Protein AF-A0A1F3X9W9-F1 (afdb_monomer_lite)

Structure (mmCIF, N/CA/C/O backbone):
data_AF-A0A1F3X9W9-F1
#
_entry.id   AF-A0A1F3X9W9-F1
#
loop_
_atom_site.group_PDB
_atom_site.id
_atom_site.type_symbol
_atom_site.label_atom_id
_atom_site.label_alt_id
_atom_site.label_comp_id
_atom_site.label_asym_id
_atom_site.label_entity_id
_atom_site.label_seq_id
_atom_site.pdbx_PDB_ins_code
_atom_site.Cartn_x
_atom_site.Cartn_y
_atom_site.Cartn_z
_atom_site.occupancy
_atom_site.B_iso_or_equiv
_atom_site.auth_seq_id
_atom_site.auth_comp_id
_atom_site.auth_asym_id
_atom_site.auth_atom_id
_atom_site.pdbx_PDB_model_num
ATOM 1 N N . MET A 1 1 ? 29.470 21.348 -22.324 1.00 49.47 1 MET A N 1
ATOM 2 C CA . MET A 1 1 ? 28.513 20.456 -21.625 1.00 49.47 1 MET A CA 1
ATOM 3 C C . MET A 1 1 ? 27.227 21.192 -21.194 1.00 49.47 1 MET A C 1
ATOM 5 O O . MET A 1 1 ? 26.826 21.066 -20.049 1.00 49.47 1 MET A O 1
ATOM 9 N N . SER A 1 2 ? 26.534 21.941 -22.067 1.00 50.66 2 SER A N 1
ATOM 10 C CA . SER A 1 2 ? 25.384 22.766 -21.613 1.00 50.66 2 SER A CA 1
ATOM 11 C C . SER A 1 2 ? 24.161 22.835 -22.539 1.00 50.66 2 SER A C 1
ATOM 13 O O . SER A 1 2 ? 23.152 23.403 -22.143 1.00 50.66 2 SER A O 1
ATOM 15 N N . LYS A 1 3 ? 24.175 22.219 -23.732 1.00 48.03 3 LYS A N 1
ATOM 16 C CA . LYS A 1 3 ? 23.009 22.257 -24.646 1.00 48.03 3 LYS A CA 1
ATOM 17 C C . LYS A 1 3 ? 22.033 21.081 -24.490 1.00 48.03 3 LYS A C 1
ATOM 19 O O . LYS A 1 3 ? 20.849 21.244 -24.751 1.00 48.03 3 LYS A O 1
ATOM 24 N N . LEU A 1 4 ? 22.491 19.926 -23.995 1.00 45.97 4 LEU A N 1
ATOM 25 C CA . LEU A 1 4 ? 21.644 18.732 -23.823 1.00 45.97 4 LEU A CA 1
ATOM 26 C C . LEU A 1 4 ? 20.729 18.781 -22.586 1.00 45.97 4 LEU A C 1
ATOM 28 O O . LEU A 1 4 ? 19.671 18.163 -22.598 1.00 45.97 4 LEU A O 1
ATOM 32 N N . CYS A 1 5 ? 21.085 19.544 -21.548 1.00 47.41 5 CYS A N 1
ATOM 33 C CA . CYS A 1 5 ? 20.263 19.642 -20.335 1.00 47.41 5 CYS A CA 1
ATOM 34 C C . CYS A 1 5 ? 18.987 20.478 -20.561 1.00 47.41 5 CYS A C 1
ATOM 36 O O . CYS A 1 5 ? 17.946 20.210 -19.970 1.00 47.41 5 CYS A O 1
ATOM 38 N N . PHE A 1 6 ? 19.042 21.460 -21.469 1.00 46.75 6 PHE A N 1
ATOM 39 C CA . PHE A 1 6 ? 17.937 22.396 -21.695 1.00 46.75 6 PHE A CA 1
ATOM 40 C C . PHE A 1 6 ? 16.788 21.798 -22.528 1.00 46.75 6 PHE A C 1
ATOM 42 O O . PHE A 1 6 ? 15.633 22.168 -22.335 1.00 46.75 6 PHE A O 1
ATOM 49 N N . GLN A 1 7 ? 17.064 20.828 -23.410 1.00 51.88 7 GLN A N 1
ATOM 50 C CA . GLN A 1 7 ? 16.008 20.179 -24.201 1.00 51.88 7 GLN A CA 1
ATOM 51 C C . GLN A 1 7 ? 15.164 19.17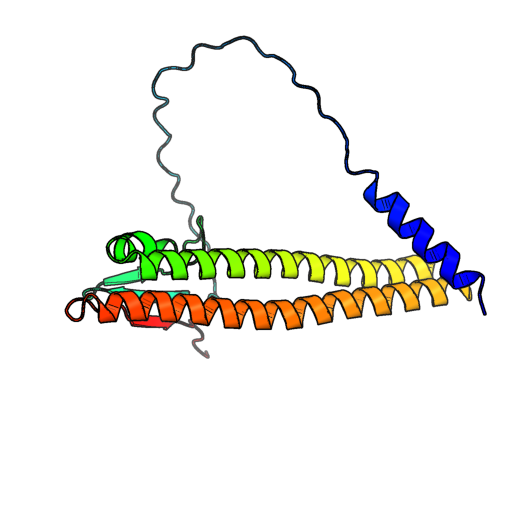9 -23.396 1.00 51.88 7 GLN A C 1
ATOM 53 O O . GLN A 1 7 ? 13.982 19.012 -23.691 1.00 51.88 7 GLN A O 1
ATOM 58 N N . PHE A 1 8 ? 15.716 18.562 -22.346 1.00 49.84 8 PHE A N 1
ATOM 59 C CA . PHE A 1 8 ? 14.964 17.601 -21.529 1.00 49.84 8 PHE A CA 1
ATOM 60 C C . PHE A 1 8 ? 13.878 18.260 -20.665 1.00 49.84 8 PHE A C 1
ATOM 62 O O . PHE A 1 8 ? 12.818 17.670 -20.469 1.00 49.84 8 PHE A O 1
ATOM 69 N N . ILE A 1 9 ? 14.091 19.499 -20.209 1.00 53.72 9 ILE A N 1
ATOM 70 C CA . ILE A 1 9 ? 13.104 20.236 -19.399 1.00 53.72 9 ILE A CA 1
ATOM 71 C C . ILE A 1 9 ? 11.900 20.672 -20.257 1.00 53.72 9 ILE A C 1
ATOM 73 O O . ILE A 1 9 ? 10.770 20.700 -19.776 1.00 53.72 9 ILE A O 1
ATOM 77 N N . SER A 1 10 ? 12.105 20.929 -21.554 1.00 50.22 10 SER A N 1
ATOM 78 C CA . SER A 1 10 ? 11.036 21.356 -22.467 1.00 50.22 10 SER A CA 1
ATOM 79 C C . SER A 1 10 ? 10.045 20.232 -22.814 1.00 50.22 10 SER A C 1
ATOM 81 O O . SER A 1 10 ? 8.844 20.484 -22.898 1.00 50.22 10 SER A O 1
ATOM 83 N N . LEU A 1 11 ? 10.506 18.979 -22.931 1.00 50.41 11 LEU A N 1
ATOM 84 C CA . LEU A 1 11 ? 9.636 17.838 -23.259 1.00 50.41 11 LEU A CA 1
ATOM 85 C C . LEU A 1 11 ? 8.699 17.429 -22.109 1.00 50.41 11 LEU A C 1
ATOM 87 O O . LEU A 1 11 ? 7.588 16.969 -22.366 1.00 50.41 11 LEU A O 1
ATOM 91 N N . ILE A 1 12 ? 9.099 17.648 -20.851 1.00 53.59 12 ILE A N 1
ATOM 92 C CA . ILE A 1 12 ? 8.255 17.349 -19.679 1.00 53.59 12 ILE A CA 1
ATOM 93 C C . ILE A 1 12 ? 7.060 18.321 -19.596 1.00 53.59 12 ILE A C 1
ATOM 95 O O . ILE A 1 12 ? 5.969 17.917 -19.196 1.00 53.59 12 ILE A O 1
ATOM 99 N N . SER A 1 13 ? 7.217 19.567 -20.061 1.00 48.81 13 SER A N 1
ATOM 100 C CA . SER A 1 13 ? 6.127 20.556 -20.093 1.00 48.81 13 SER A CA 1
ATOM 101 C C . SER A 1 13 ? 5.026 20.225 -21.109 1.00 48.81 13 SER A C 1
ATOM 103 O O . SER A 1 13 ? 3.858 20.513 -20.861 1.00 48.81 13 SER A O 1
ATOM 105 N N . ILE A 1 14 ? 5.357 19.579 -22.234 1.00 53.03 14 ILE A N 1
ATOM 106 C CA . ILE A 1 14 ? 4.376 19.281 -23.295 1.00 53.03 14 ILE A CA 1
ATOM 107 C C . ILE A 1 14 ? 3.420 18.154 -22.871 1.00 53.03 14 ILE A C 1
ATOM 109 O O . ILE A 1 14 ? 2.237 18.183 -23.208 1.00 53.03 14 ILE A O 1
ATOM 113 N N . PHE A 1 15 ? 3.885 17.196 -22.063 1.00 49.88 15 PHE A N 1
ATOM 114 C CA . PHE A 1 15 ? 3.048 16.074 -21.621 1.00 49.88 15 PHE A CA 1
ATOM 115 C C . PHE A 1 15 ? 2.009 16.467 -20.553 1.00 49.88 15 PHE A C 1
ATOM 117 O O . PHE A 1 15 ? 0.994 15.791 -20.405 1.00 49.88 15 PHE A O 1
ATOM 124 N N . CYS A 1 16 ? 2.212 17.585 -19.845 1.00 47.72 16 CYS A N 1
ATOM 125 C CA . CYS A 1 16 ? 1.282 18.070 -18.819 1.00 47.72 16 CYS A CA 1
ATOM 126 C C . CYS A 1 16 ? 0.090 18.864 -19.401 1.00 47.72 16 CYS A C 1
ATOM 128 O O . CYS A 1 16 ? -0.915 19.054 -18.722 1.00 47.72 16 CYS A O 1
ATOM 130 N N . LEU A 1 17 ? 0.166 19.298 -20.667 1.00 47.06 17 LEU A N 1
ATOM 131 C CA . LEU A 1 17 ? -0.838 20.167 -21.300 1.00 47.06 17 LEU A CA 1
ATOM 132 C C . LEU A 1 17 ? -1.963 19.431 -22.055 1.00 47.06 17 LEU A C 1
ATOM 134 O O . LEU A 1 17 ? -2.913 20.074 -22.487 1.00 47.06 17 LEU A O 1
ATOM 138 N N . CYS A 1 18 ? -1.912 18.101 -22.193 1.00 47.31 18 CYS A N 1
ATOM 139 C CA . CYS A 1 18 ? -2.907 17.344 -22.974 1.00 47.31 18 CYS A CA 1
ATOM 140 C C . CYS A 1 18 ? -4.031 16.679 -22.150 1.00 47.31 18 CYS A C 1
ATOM 142 O O . CYS A 1 18 ? -4.834 15.942 -22.713 1.00 47.31 18 CYS A O 1
ATOM 144 N N . LEU A 1 19 ? -4.132 16.928 -20.838 1.00 49.72 19 LEU A N 1
ATOM 145 C CA . LEU A 1 19 ? -5.184 16.350 -19.976 1.00 49.72 19 LEU A CA 1
ATOM 146 C C . LEU A 1 19 ? -6.392 17.273 -19.734 1.00 49.72 19 LEU A C 1
ATOM 148 O O . LEU A 1 19 ? -7.267 16.950 -18.933 1.00 49.72 19 LEU A O 1
ATOM 152 N N . SER A 1 20 ? -6.488 18.392 -20.452 1.00 49.62 20 SER A N 1
ATOM 153 C CA . SER A 1 20 ? -7.622 19.320 -20.372 1.00 49.62 20 SER A CA 1
ATOM 154 C C . SER A 1 20 ? -8.527 19.208 -21.599 1.00 49.62 20 SER A C 1
ATOM 156 O O . SER A 1 20 ? -8.645 20.147 -22.378 1.00 49.62 20 SER A O 1
ATOM 158 N N . THR A 1 21 ? -9.191 18.066 -21.783 1.00 49.31 21 THR A N 1
ATOM 159 C CA . THR A 1 21 ? -10.352 17.989 -22.683 1.00 49.31 21 THR A CA 1
ATOM 160 C C . THR A 1 21 ? -11.630 18.171 -21.878 1.00 49.31 21 THR A C 1
ATOM 162 O O . THR A 1 21 ? -12.083 17.276 -21.165 1.00 49.31 21 THR A O 1
ATOM 165 N N . SER A 1 22 ? -12.187 19.369 -22.013 1.00 54.91 22 SER A N 1
ATOM 166 C CA . SER A 1 22 ? -13.544 19.768 -21.671 1.00 54.91 22 SER A CA 1
ATOM 167 C C . SER A 1 22 ? -14.568 18.900 -22.413 1.00 54.91 22 SER A C 1
ATOM 169 O O . SER A 1 22 ? -14.834 19.085 -23.598 1.00 54.91 22 SER A O 1
ATOM 171 N N . GLY A 1 23 ? -15.161 17.938 -21.709 1.00 46.41 23 GLY A N 1
ATOM 172 C CA . GLY A 1 23 ? -16.357 17.233 -22.166 1.00 46.41 23 GLY A CA 1
ATOM 173 C C . GLY A 1 23 ? -17.601 18.030 -21.786 1.00 46.41 23 GLY A C 1
ATOM 174 O O . GLY A 1 23 ? -17.936 18.111 -20.607 1.00 46.41 23 GLY A O 1
ATOM 175 N N . GLY A 1 24 ? -18.243 18.646 -22.781 1.00 46.44 24 GLY A N 1
ATOM 176 C CA . GLY A 1 24 ? -19.455 19.448 -22.632 1.00 46.44 24 GLY A CA 1
ATOM 177 C C . GLY A 1 24 ? -20.638 18.669 -22.050 1.00 46.44 24 GLY A C 1
ATOM 178 O O . GLY A 1 24 ? -20.845 17.489 -22.337 1.00 46.44 24 GLY A O 1
ATOM 179 N N . ALA A 1 25 ? -21.419 19.365 -21.229 1.00 44.56 25 ALA A N 1
ATOM 180 C CA . ALA A 1 25 ? -22.668 18.875 -20.673 1.00 44.56 25 ALA A CA 1
ATOM 181 C C . ALA A 1 25 ? -23.745 18.826 -21.768 1.00 44.56 25 ALA A C 1
ATOM 183 O O . ALA A 1 25 ? -24.141 19.856 -22.307 1.00 44.56 25 ALA A O 1
ATOM 184 N N . ALA A 1 26 ? -24.221 17.623 -22.090 1.00 53.28 26 ALA A N 1
ATOM 185 C CA . ALA A 1 26 ? -25.462 17.429 -22.827 1.00 53.28 26 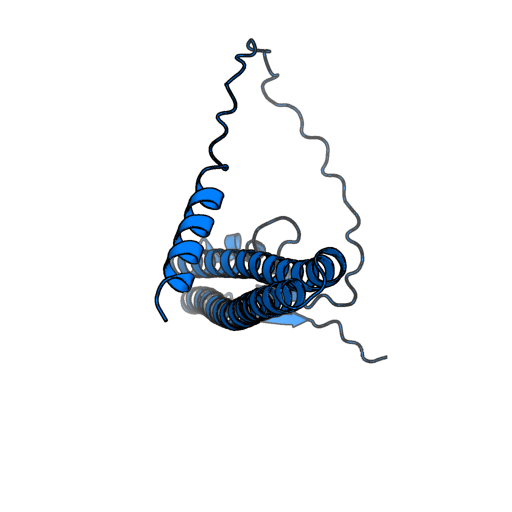ALA A CA 1
ATOM 186 C C . ALA A 1 26 ? -26.620 17.383 -21.820 1.00 53.28 26 ALA A C 1
ATOM 188 O O . ALA A 1 26 ? -26.772 16.415 -21.072 1.00 53.28 26 ALA A O 1
ATOM 189 N N . GLU A 1 27 ? -27.415 18.448 -21.798 1.00 55.41 27 GLU A N 1
ATOM 190 C CA . GLU A 1 27 ? -28.647 18.572 -21.024 1.00 55.41 27 GLU A CA 1
ATOM 191 C C . GLU A 1 27 ? -29.701 17.600 -21.582 1.00 55.41 27 GLU A C 1
ATOM 193 O O . GLU A 1 27 ? -30.170 17.736 -22.713 1.00 55.41 27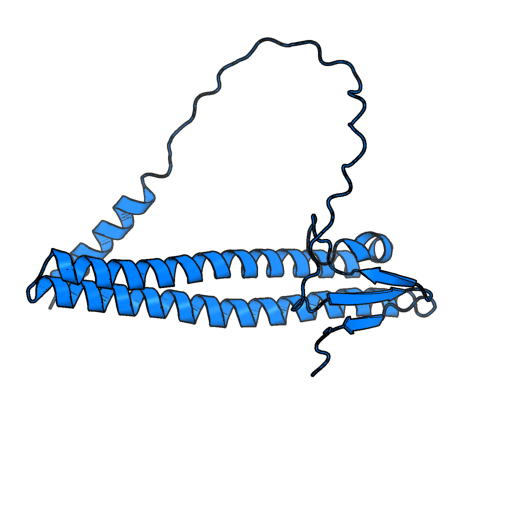 GLU A O 1
ATOM 198 N N . LYS A 1 28 ? -30.035 16.560 -20.808 1.00 54.56 28 LYS A N 1
ATOM 199 C CA . LYS A 1 28 ? -31.138 15.639 -21.108 1.00 54.56 28 LYS A CA 1
ATOM 200 C C . LYS A 1 28 ? -32.306 15.907 -20.163 1.00 54.56 28 LYS A C 1
ATOM 202 O O . LYS A 1 28 ? -32.145 15.893 -18.948 1.00 54.56 28 LYS A O 1
ATOM 207 N N . SER A 1 29 ? -33.464 16.099 -20.793 1.00 60.72 29 SER A N 1
ATOM 208 C CA . SER A 1 29 ? -34.814 16.268 -20.244 1.00 60.72 29 SER A CA 1
ATOM 209 C C . SER A 1 29 ? -35.129 15.379 -19.020 1.00 60.72 29 SER A C 1
ATOM 211 O O . SER A 1 29 ? -34.691 14.221 -18.987 1.00 60.72 29 SER A O 1
ATOM 213 N N . PRO A 1 30 ? -35.918 15.869 -18.038 1.00 60.97 30 PRO A N 1
ATOM 214 C CA . PRO A 1 30 ? -36.237 15.122 -16.826 1.00 60.97 30 PRO A CA 1
ATOM 215 C C . PRO A 1 30 ? -37.181 13.957 -17.151 1.00 60.97 30 PRO A C 1
ATOM 217 O O . PRO A 1 30 ? -38.375 14.142 -17.372 1.00 60.97 30 PRO A O 1
ATOM 220 N N . ARG A 1 31 ? -36.654 12.728 -17.167 1.00 60.81 31 ARG A N 1
ATOM 221 C CA . ARG A 1 31 ? -37.486 11.529 -16.993 1.00 60.81 31 ARG A CA 1
ATOM 222 C C . ARG A 1 31 ? -37.896 11.465 -15.526 1.00 60.81 31 ARG A C 1
ATOM 224 O O . ARG A 1 31 ? -37.021 11.420 -14.667 1.00 60.81 31 ARG A O 1
ATOM 231 N N . GLU A 1 32 ? -39.195 11.426 -15.245 1.00 63.94 32 GLU A N 1
ATOM 232 C CA . GLU A 1 32 ? -39.710 11.079 -13.919 1.00 63.94 32 GLU A CA 1
ATOM 233 C C . GLU A 1 32 ? -39.253 9.660 -13.561 1.00 63.94 32 GLU A C 1
ATOM 235 O O . GLU A 1 32 ? -39.674 8.666 -14.156 1.00 63.94 32 GLU A O 1
ATOM 240 N N . ILE A 1 33 ? -38.310 9.577 -12.622 1.00 62.75 33 ILE A N 1
ATOM 241 C CA . ILE A 1 33 ? -37.800 8.319 -12.086 1.00 62.75 33 ILE A CA 1
ATOM 242 C C . ILE A 1 33 ? -38.740 7.917 -10.941 1.00 62.75 33 ILE A C 1
ATOM 244 O O . ILE A 1 33 ? -38.969 8.733 -10.045 1.00 62.75 33 ILE A O 1
ATOM 248 N N . PRO A 1 34 ? -39.284 6.686 -10.931 1.00 66.12 34 PRO A N 1
ATOM 249 C CA . PRO A 1 34 ? -40.115 6.208 -9.830 1.00 66.12 34 PRO A CA 1
ATOM 250 C C . PRO A 1 34 ? -39.369 6.354 -8.498 1.00 66.12 34 PRO A C 1
ATOM 252 O O . PRO A 1 34 ? -38.186 6.031 -8.399 1.00 66.12 34 PRO A O 1
ATOM 255 N N . SER A 1 35 ? -40.073 6.821 -7.465 1.00 72.31 35 SER A N 1
ATOM 256 C CA . SER A 1 35 ? -39.518 7.280 -6.179 1.00 72.31 35 SER A CA 1
ATOM 257 C C . SER A 1 35 ? -38.764 6.220 -5.361 1.00 72.31 35 SER A C 1
ATOM 259 O O . SER A 1 35 ? -38.144 6.550 -4.350 1.00 72.31 35 SER A O 1
ATOM 261 N N . LYS A 1 36 ? -38.757 4.957 -5.800 1.00 69.81 36 LYS A N 1
ATOM 262 C CA . LYS A 1 36 ? -37.843 3.921 -5.309 1.00 69.81 36 LYS A CA 1
ATOM 263 C C . LYS A 1 36 ? -37.737 2.783 -6.331 1.00 69.81 36 LYS A C 1
ATOM 265 O O . LYS A 1 36 ? -38.603 1.907 -6.349 1.00 69.81 36 LYS A O 1
ATOM 270 N N . PRO A 1 37 ? -36.701 2.742 -7.185 1.00 69.25 37 PRO A N 1
ATOM 271 C CA . PRO A 1 37 ? -36.385 1.513 -7.895 1.00 69.25 37 PRO A CA 1
ATOM 272 C C . PRO A 1 37 ? -36.045 0.439 -6.853 1.00 69.25 37 PRO A C 1
ATOM 274 O O . PRO A 1 37 ? -35.115 0.600 -6.061 1.00 69.25 37 PRO A O 1
ATOM 277 N N . SER A 1 38 ? -36.840 -0.633 -6.815 1.00 77.06 38 SER A N 1
ATOM 278 C CA . SER A 1 38 ? -36.541 -1.811 -6.000 1.00 77.06 38 SER A CA 1
ATOM 279 C C . SER A 1 38 ? -35.236 -2.402 -6.518 1.00 77.06 38 SER A C 1
ATOM 281 O O . SER A 1 38 ? -35.178 -2.890 -7.649 1.00 77.06 38 SER A O 1
ATOM 283 N N . ALA A 1 39 ? -34.160 -2.248 -5.744 1.00 77.50 39 ALA A N 1
ATOM 284 C CA . ALA A 1 39 ? -32.848 -2.710 -6.160 1.00 77.50 39 ALA A CA 1
ATOM 285 C C . ALA A 1 39 ? -32.914 -4.227 -6.398 1.00 77.50 39 ALA A C 1
ATOM 287 O O . ALA A 1 39 ? -33.427 -4.951 -5.538 1.00 77.50 39 ALA A O 1
ATOM 288 N N . PRO A 1 40 ? -32.418 -4.723 -7.545 1.00 81.25 40 PRO A N 1
ATOM 289 C CA . PRO A 1 40 ? -32.380 -6.152 -7.788 1.00 81.25 40 PRO A CA 1
ATOM 290 C C . PRO A 1 40 ? -31.611 -6.836 -6.648 1.00 81.25 40 PRO A C 1
ATOM 292 O O . PRO A 1 40 ? -30.627 -6.273 -6.151 1.00 81.25 40 PRO A O 1
ATOM 295 N N . PRO A 1 41 ? -32.045 -8.031 -6.213 1.00 80.12 41 PRO A N 1
ATOM 296 C CA . PRO A 1 41 ? -31.372 -8.762 -5.152 1.00 80.12 41 PRO A CA 1
ATOM 297 C C . PRO A 1 41 ? -29.892 -8.917 -5.503 1.00 80.12 41 PRO A C 1
ATOM 299 O O . PRO A 1 41 ? -29.546 -9.275 -6.632 1.00 80.12 41 PRO A O 1
ATOM 302 N N . ALA A 1 42 ? -29.018 -8.605 -4.544 1.00 78.88 42 ALA A N 1
ATOM 303 C CA . ALA A 1 42 ? -27.579 -8.638 -4.755 1.00 78.88 42 ALA A CA 1
ATOM 304 C C . ALA A 1 42 ? -27.172 -10.026 -5.267 1.00 78.88 42 ALA A C 1
ATOM 306 O O . ALA A 1 42 ? -27.284 -11.025 -4.552 1.00 78.88 42 ALA A O 1
ATOM 307 N N . MET A 1 43 ? -26.715 -10.097 -6.520 1.00 74.25 43 MET A N 1
ATOM 308 C CA . MET A 1 43 ? -26.188 -11.335 -7.080 1.00 74.25 43 MET A CA 1
ATOM 309 C C . MET A 1 43 ? -25.037 -11.811 -6.193 1.00 74.25 43 MET A C 1
ATOM 311 O O . MET A 1 43 ? -24.005 -11.144 -6.092 1.00 74.25 43 MET A O 1
ATOM 315 N N . ARG A 1 44 ? -25.197 -12.983 -5.565 1.00 68.19 44 ARG A N 1
ATOM 316 C CA . ARG A 1 44 ? -24.098 -13.677 -4.886 1.00 68.19 44 ARG A CA 1
ATOM 317 C C . ARG A 1 44 ? -23.088 -14.114 -5.946 1.00 68.19 44 ARG A C 1
ATOM 319 O O . ARG A 1 44 ? -23.187 -15.207 -6.496 1.00 68.19 44 ARG A O 1
ATOM 326 N N . ARG A 1 45 ? -22.114 -13.257 -6.256 1.00 68.62 45 ARG A N 1
ATOM 327 C CA . ARG A 1 45 ? -20.937 -13.673 -7.021 1.00 68.62 45 ARG A CA 1
ATOM 328 C C . ARG A 1 45 ? -20.166 -14.673 -6.167 1.00 68.62 45 ARG A C 1
ATOM 330 O O . ARG A 1 45 ? -19.780 -14.357 -5.046 1.00 68.62 45 ARG A O 1
ATOM 337 N N . LYS A 1 46 ? -19.949 -15.880 -6.694 1.00 71.00 46 LYS A N 1
ATOM 338 C CA . LYS A 1 46 ? -18.957 -16.797 -6.131 1.00 71.00 46 LYS A CA 1
ATOM 339 C C . LYS A 1 46 ? -17.594 -16.137 -6.301 1.00 71.00 46 LYS A C 1
ATOM 341 O O . LYS A 1 46 ? -17.090 -16.048 -7.417 1.00 71.00 46 LYS A O 1
ATOM 346 N N . THR A 1 47 ? -17.032 -15.635 -5.209 1.00 66.81 47 THR A N 1
ATOM 347 C CA . THR A 1 47 ? -15.634 -15.212 -5.188 1.00 66.81 47 THR A CA 1
ATOM 348 C C . THR A 1 47 ? -14.785 -16.463 -5.415 1.00 66.81 47 THR A C 1
ATOM 350 O O . THR A 1 47 ? -14.988 -17.446 -4.694 1.00 66.81 47 THR A O 1
ATOM 353 N N . PRO A 1 48 ? -13.896 -16.489 -6.422 1.00 72.44 48 PRO A N 1
ATOM 354 C CA . PRO A 1 48 ? -13.004 -17.625 -6.605 1.00 72.44 48 PRO A CA 1
ATOM 355 C C . PRO A 1 48 ? -12.159 -17.824 -5.336 1.00 72.44 48 PRO A C 1
ATOM 357 O O . PRO A 1 48 ? -11.830 -16.838 -4.667 1.00 72.44 48 PRO A O 1
ATOM 360 N N . PRO A 1 49 ? -11.835 -19.075 -4.965 1.00 72.56 49 PRO A N 1
ATOM 361 C CA . PRO A 1 49 ? -10.941 -19.333 -3.848 1.00 72.56 49 PRO A CA 1
ATOM 362 C C . PRO A 1 49 ? -9.572 -18.737 -4.174 1.00 72.56 49 PRO A C 1
ATOM 364 O O . PRO A 1 49 ? -8.915 -19.140 -5.131 1.00 72.56 49 PRO A O 1
ATOM 367 N N . ASP A 1 50 ? -9.167 -17.742 -3.392 1.00 70.62 50 ASP A N 1
ATOM 368 C CA . ASP A 1 50 ? -7.844 -17.147 -3.508 1.00 70.62 50 ASP A CA 1
ATOM 369 C C . ASP A 1 50 ? -6.846 -18.025 -2.745 1.00 70.62 50 ASP A C 1
ATOM 371 O O . ASP A 1 50 ? -6.813 -18.028 -1.511 1.00 70.62 50 ASP A O 1
ATOM 375 N N . LEU A 1 51 ? -6.083 -18.818 -3.502 1.00 67.31 51 LEU A N 1
ATOM 376 C CA . LEU A 1 51 ? -5.101 -19.779 -2.989 1.00 67.31 51 LEU A CA 1
ATOM 377 C C . LEU A 1 51 ? -3.924 -19.097 -2.277 1.00 67.31 51 LEU A C 1
ATOM 379 O O . LEU A 1 51 ? -3.247 -19.739 -1.481 1.00 67.31 51 LEU A O 1
ATOM 383 N N . PHE A 1 52 ? -3.698 -17.803 -2.524 1.00 69.25 52 PHE A N 1
ATOM 384 C CA . PHE A 1 52 ? -2.593 -17.041 -1.939 1.00 69.25 52 PHE A CA 1
ATOM 385 C C . PHE A 1 52 ? -3.074 -15.849 -1.100 1.00 69.25 52 PHE A C 1
ATOM 387 O O . PHE A 1 52 ? -2.280 -14.972 -0.751 1.00 69.25 52 PHE A O 1
ATOM 394 N N . ALA A 1 53 ? -4.360 -15.814 -0.731 1.00 67.94 53 ALA A N 1
ATOM 395 C CA . ALA A 1 53 ? -4.887 -14.761 0.126 1.00 67.94 53 ALA A CA 1
ATOM 396 C C . ALA A 1 53 ? -4.328 -14.881 1.547 1.00 67.94 53 ALA A C 1
ATOM 398 O O . ALA A 1 53 ? -4.722 -15.756 2.320 1.00 67.94 53 ALA A O 1
ATOM 399 N N . CYS A 1 54 ? -3.483 -13.926 1.924 1.00 78.19 54 CYS A N 1
ATOM 400 C CA . CYS A 1 54 ? -3.284 -13.592 3.325 1.00 78.19 54 CYS A CA 1
ATOM 401 C C . CYS A 1 54 ? -4.514 -12.806 3.790 1.00 78.19 54 CYS A C 1
ATOM 403 O O . CYS A 1 54 ? -4.699 -11.651 3.398 1.00 78.19 54 CYS A O 1
ATOM 405 N N . LYS A 1 55 ? -5.389 -13.447 4.570 1.00 86.88 55 LYS A N 1
ATOM 406 C CA . LYS A 1 55 ? -6.594 -12.803 5.100 1.00 86.88 55 LYS A CA 1
ATOM 407 C C . LYS A 1 55 ? -6.333 -12.311 6.511 1.00 86.88 55 LYS A C 1
ATOM 409 O O . LYS A 1 55 ? -5.847 -13.056 7.363 1.00 86.88 55 LYS A O 1
ATOM 414 N N . ARG A 1 56 ? -6.705 -11.059 6.762 1.00 90.12 56 ARG A N 1
ATOM 415 C CA . ARG A 1 56 ? -6.749 -10.500 8.107 1.00 90.12 56 ARG A CA 1
ATOM 416 C C . ARG A 1 56 ? -8.121 -10.758 8.707 1.00 90.12 56 ARG A C 1
ATOM 418 O O . ARG A 1 56 ? -9.131 -10.229 8.239 1.00 90.12 56 ARG A O 1
ATOM 425 N N . LEU A 1 57 ? -8.136 -11.604 9.721 1.00 93.06 57 LEU A N 1
ATOM 426 C CA . LEU A 1 57 ? -9.313 -11.943 10.495 1.00 93.06 57 LEU A CA 1
ATOM 427 C C . LEU A 1 57 ? -9.267 -11.172 11.803 1.00 93.06 57 LEU A C 1
ATOM 429 O O . LEU A 1 57 ? -8.195 -10.893 12.338 1.00 93.06 57 LEU A O 1
ATOM 433 N N . ILE A 1 58 ? -10.433 -10.798 12.297 1.00 94.50 58 ILE A N 1
ATOM 434 C CA . ILE A 1 58 ? -10.570 -10.097 13.560 1.00 94.50 58 ILE A CA 1
ATOM 435 C C . ILE A 1 58 ? -11.522 -10.885 14.432 1.00 94.50 58 ILE A C 1
ATOM 437 O O . ILE A 1 58 ? -12.615 -11.234 13.992 1.00 94.50 58 ILE A O 1
ATOM 441 N N . VAL A 1 59 ? -11.088 -11.181 15.649 1.00 95.62 59 VAL A N 1
ATOM 442 C CA . VAL A 1 59 ? -11.923 -11.820 16.658 1.00 95.62 59 VAL A CA 1
ATOM 443 C C . VAL A 1 59 ? -12.467 -10.727 17.560 1.00 95.62 59 VAL A C 1
ATOM 445 O O . VAL A 1 59 ? -11.707 -9.952 18.137 1.00 95.62 59 VAL A O 1
ATOM 448 N N . TYR A 1 60 ? -13.790 -10.641 17.630 1.00 96.12 60 TYR A N 1
ATOM 449 C CA . TYR A 1 60 ? -14.504 -9.703 18.481 1.00 96.12 60 TYR A CA 1
ATOM 450 C C . TYR A 1 60 ? -15.693 -10.424 19.104 1.00 96.12 60 TYR A C 1
ATOM 452 O O . TYR A 1 60 ? -16.568 -10.896 18.375 1.00 96.12 60 TYR A O 1
ATOM 460 N N . GLN A 1 61 ? -15.720 -10.525 20.436 1.00 95.06 61 GLN A N 1
ATOM 461 C CA . GLN A 1 61 ? -16.785 -11.222 21.175 1.00 95.06 61 GLN A CA 1
ATOM 462 C C . GLN A 1 61 ? -17.037 -12.646 20.636 1.00 95.06 61 GLN A C 1
ATOM 464 O O . GLN A 1 61 ? -18.155 -12.983 20.242 1.00 95.06 61 GLN A O 1
ATOM 469 N N . ASP A 1 62 ? -15.965 -13.438 20.512 1.00 94.50 62 ASP A N 1
ATOM 470 C CA . ASP A 1 62 ? -15.967 -14.814 19.981 1.00 94.50 62 ASP A CA 1
ATOM 471 C C . ASP A 1 62 ? -16.439 -14.967 18.523 1.00 94.50 62 ASP A C 1
ATOM 473 O O . ASP A 1 62 ? -16.580 -16.078 18.007 1.00 94.50 62 ASP A O 1
ATOM 477 N N . LYS A 1 63 ? -16.659 -13.856 17.811 1.00 94.50 63 LYS A N 1
ATOM 478 C CA . LYS A 1 63 ? -17.002 -13.857 16.389 1.00 94.50 63 LYS A CA 1
ATOM 479 C C . LYS A 1 63 ? -15.778 -13.517 15.563 1.00 94.50 63 LYS A C 1
ATOM 481 O O . LYS A 1 63 ? -15.127 -12.499 15.782 1.00 94.50 63 LYS A O 1
ATOM 486 N N . VAL A 1 64 ? -15.516 -14.349 14.561 1.00 93.56 64 VAL A N 1
ATOM 487 C CA . VAL A 1 64 ? -14.475 -14.101 13.565 1.00 93.56 64 VAL A CA 1
ATOM 488 C C . VAL A 1 64 ? -15.078 -13.304 12.413 1.00 93.56 64 VAL A C 1
ATOM 490 O O . VAL A 1 64 ? -15.963 -13.778 11.699 1.00 93.56 64 VAL A O 1
ATOM 493 N N . LEU A 1 65 ? -14.595 -12.084 12.230 1.00 92.31 65 LEU A N 1
ATOM 494 C CA . LEU A 1 65 ? -14.995 -11.163 11.176 1.00 92.31 65 LEU A CA 1
ATOM 495 C C . LEU A 1 65 ? -13.830 -10.963 10.204 1.00 92.31 65 LEU A C 1
ATOM 497 O O . LEU A 1 65 ? -12.663 -10.974 10.591 1.00 92.31 65 LEU A O 1
ATOM 501 N N . ASN A 1 66 ? -14.131 -10.758 8.922 1.00 91.06 66 ASN A N 1
ATOM 502 C CA . ASN A 1 66 ? -13.106 -10.333 7.968 1.00 91.06 66 ASN A CA 1
ATOM 503 C C . ASN A 1 66 ? -12.818 -8.843 8.181 1.00 91.06 66 ASN A C 1
ATOM 505 O O . ASN A 1 66 ? -13.736 -8.026 8.114 1.00 91.06 66 ASN A O 1
ATOM 509 N N . CYS A 1 67 ? -11.550 -8.496 8.403 1.00 90.25 67 CYS A N 1
ATOM 510 C CA . CYS A 1 67 ? -11.120 -7.100 8.500 1.00 90.25 67 CYS A CA 1
ATOM 511 C C . CYS A 1 67 ? -11.298 -6.382 7.159 1.00 90.25 67 CYS A C 1
ATOM 513 O O . CYS A 1 67 ? -11.843 -5.278 7.083 1.00 90.25 67 CYS A O 1
ATOM 515 N N . ASP A 1 68 ? -10.849 -7.045 6.096 1.00 87.44 68 ASP A N 1
ATOM 516 C CA . ASP A 1 68 ? -10.796 -6.476 4.761 1.00 87.44 68 ASP A CA 1
ATOM 517 C C . ASP A 1 68 ? -12.023 -6.901 3.961 1.00 87.44 68 ASP A C 1
ATOM 519 O O . ASP A 1 68 ? -12.395 -8.078 3.902 1.00 87.44 68 ASP A O 1
ATOM 523 N N . SER A 1 69 ? -12.677 -5.918 3.346 1.00 79.31 69 SER A N 1
ATOM 524 C CA . SER A 1 69 ? -13.819 -6.172 2.479 1.00 79.31 69 SER A CA 1
ATOM 525 C C . SER A 1 69 ? -13.344 -6.354 1.038 1.00 79.31 69 SER A C 1
ATOM 527 O O . SER A 1 69 ? -12.521 -5.595 0.541 1.00 79.31 69 SER A O 1
ATOM 529 N N . HIS A 1 70 ? -13.893 -7.339 0.326 1.00 74.06 70 HIS A N 1
ATOM 530 C CA . HIS A 1 70 ? -13.545 -7.558 -1.086 1.00 74.06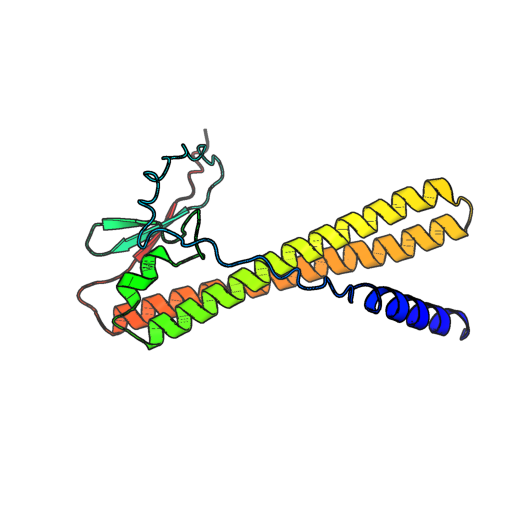 70 HIS A CA 1
ATOM 531 C C . HIS A 1 70 ? -14.066 -6.461 -2.031 1.00 74.06 70 HIS A C 1
ATOM 533 O O . HIS A 1 70 ? -13.638 -6.392 -3.180 1.00 74.06 70 HIS A O 1
ATOM 539 N N . LEU A 1 71 ? -15.029 -5.651 -1.580 1.00 74.62 71 LEU A N 1
ATOM 540 C CA . LEU A 1 71 ? -15.742 -4.667 -2.405 1.00 74.62 71 LEU A CA 1
ATOM 541 C C . LEU A 1 71 ? -15.581 -3.224 -1.912 1.00 74.62 71 LEU A C 1
ATOM 543 O O . LEU A 1 71 ? -15.830 -2.293 -2.675 1.00 74.62 71 LEU A O 1
ATOM 547 N N . GLY A 1 72 ? -15.226 -3.036 -0.644 1.00 78.12 72 GLY A N 1
ATOM 548 C CA . GLY A 1 72 ? -15.117 -1.734 -0.001 1.00 78.12 72 GLY A CA 1
ATOM 549 C C . GLY A 1 72 ? -13.670 -1.367 0.291 1.00 78.12 72 GLY A C 1
ATOM 550 O O . GLY A 1 72 ? -12.731 -1.884 -0.310 1.00 78.12 72 GLY A O 1
ATOM 551 N N . TRP A 1 73 ? -13.493 -0.419 1.203 1.00 86.38 73 TRP A N 1
ATOM 552 C CA . TRP A 1 73 ? -12.164 -0.008 1.635 1.00 86.38 73 TRP A CA 1
ATOM 553 C C . TRP A 1 73 ? -11.589 -1.045 2.609 1.00 86.38 73 TRP A C 1
ATOM 555 O O . TRP A 1 73 ? -12.332 -1.716 3.335 1.00 86.38 73 TRP A O 1
ATOM 565 N N . ASP A 1 74 ? -10.265 -1.193 2.605 1.00 90.38 74 ASP A N 1
ATOM 566 C CA . ASP A 1 74 ? -9.562 -2.057 3.558 1.00 90.38 74 ASP A CA 1
ATOM 567 C C . ASP A 1 74 ? -9.904 -1.608 4.996 1.00 90.38 74 ASP A C 1
ATOM 569 O O . ASP A 1 74 ? -10.046 -0.410 5.269 1.00 90.38 74 ASP A O 1
ATOM 573 N N . GLY A 1 75 ? -10.097 -2.556 5.916 1.00 91.75 75 GLY A N 1
ATOM 574 C CA . GLY A 1 75 ? -10.512 -2.267 7.297 1.00 91.75 75 GLY A CA 1
ATOM 575 C C . GLY A 1 75 ? -11.943 -1.735 7.496 1.00 91.75 75 GLY A C 1
ATOM 576 O O . GLY A 1 75 ? -12.310 -1.411 8.622 1.00 91.75 75 GLY A O 1
ATOM 577 N N . GLU A 1 76 ? -12.789 -1.639 6.464 1.00 92.62 76 GLU A N 1
ATOM 578 C CA . GLU A 1 76 ? -14.164 -1.135 6.647 1.00 92.62 76 GLU A CA 1
ATOM 579 C C . GLU A 1 76 ? -15.025 -2.074 7.514 1.00 92.62 76 GLU A C 1
ATOM 581 O O . GLU A 1 76 ? -15.939 -1.619 8.200 1.00 92.62 76 GLU A O 1
ATOM 586 N N . GLY A 1 77 ? -14.698 -3.373 7.554 1.00 90.38 77 GLY A N 1
ATOM 587 C CA . GLY A 1 77 ? -15.430 -4.371 8.340 1.00 90.38 77 GLY A CA 1
ATOM 588 C C . GLY A 1 77 ? -15.424 -4.110 9.850 1.00 90.38 77 GLY A C 1
ATOM 589 O O . GLY A 1 77 ? -16.361 -4.506 10.536 1.00 90.38 77 GLY A O 1
ATOM 590 N N . ILE A 1 78 ? -14.414 -3.401 10.366 1.00 94.19 78 ILE A N 1
ATOM 591 C CA . ILE A 1 78 ? -14.327 -3.045 11.792 1.00 94.19 78 ILE A CA 1
ATOM 592 C C . ILE A 1 78 ? -14.854 -1.662 12.118 1.00 94.19 78 ILE A C 1
ATOM 594 O O . ILE A 1 78 ? -14.993 -1.320 13.291 1.00 94.19 78 ILE A O 1
ATOM 598 N N . ARG A 1 79 ? -15.176 -0.853 11.107 1.00 95.50 79 ARG A N 1
ATOM 599 C CA . ARG A 1 79 ? -15.588 0.529 11.334 1.00 95.50 79 ARG A CA 1
ATOM 600 C C . ARG A 1 79 ? -16.796 0.613 12.255 1.00 95.50 79 ARG A C 1
ATOM 602 O O . ARG A 1 79 ? -16.789 1.447 13.150 1.00 95.50 79 ARG A O 1
ATOM 609 N N . SER A 1 80 ? -17.785 -0.265 12.074 1.00 94.81 80 SER A N 1
ATOM 610 C CA . SER A 1 80 ? -18.994 -0.305 12.906 1.00 94.81 80 SER A CA 1
ATOM 611 C C . SER A 1 80 ? -18.701 -0.566 14.383 1.00 94.81 80 SER A C 1
ATOM 613 O O . SER A 1 80 ? -19.438 -0.076 15.227 1.00 94.81 80 SER A O 1
ATOM 615 N N . ILE A 1 81 ? -17.630 -1.303 14.688 1.00 96.38 81 ILE A N 1
ATOM 616 C CA . ILE A 1 81 ? -17.185 -1.594 16.058 1.00 96.38 81 ILE A CA 1
ATOM 617 C C . ILE A 1 81 ? -16.451 -0.378 16.638 1.00 96.38 81 ILE A C 1
ATOM 619 O O . ILE A 1 81 ? -16.637 -0.007 17.793 1.00 96.38 81 ILE A O 1
ATOM 623 N N . LEU A 1 82 ? -15.642 0.287 15.810 1.00 97.06 82 LEU A N 1
ATOM 624 C CA . LEU A 1 82 ? -14.837 1.435 16.219 1.00 97.06 82 LEU A CA 1
ATOM 625 C C . LEU A 1 82 ? -15.632 2.746 16.339 1.00 97.06 82 LEU A C 1
ATOM 627 O O . LEU A 1 82 ? -15.099 3.695 16.906 1.00 97.06 82 LEU A O 1
ATOM 631 N N . LEU A 1 83 ? -16.878 2.822 15.846 1.00 97.19 83 LEU A N 1
ATOM 632 C CA . LEU A 1 83 ? -17.705 4.046 15.858 1.00 97.19 83 LEU A CA 1
ATOM 633 C C . LEU A 1 83 ? -17.845 4.682 17.246 1.00 97.19 83 LEU A C 1
ATOM 635 O O . LEU A 1 83 ? -17.972 5.900 17.349 1.00 97.19 83 LEU A O 1
ATOM 639 N N . GLU A 1 84 ? -17.804 3.866 18.294 1.00 96.81 84 GLU A N 1
ATOM 640 C CA . GLU A 1 84 ? -17.929 4.316 19.680 1.00 96.81 84 GLU A CA 1
ATOM 641 C C . GLU A 1 84 ? -16.676 5.059 20.182 1.00 96.81 84 GLU A C 1
ATOM 643 O O . GLU A 1 84 ? -16.750 5.829 21.136 1.00 96.81 84 GLU A O 1
ATOM 648 N N . THR A 1 85 ? -15.527 4.897 19.515 1.00 98.00 85 THR A N 1
ATOM 649 C CA . THR A 1 85 ? -14.255 5.536 19.879 1.00 98.00 85 THR A CA 1
ATOM 650 C C . THR A 1 85 ? -13.769 6.448 18.743 1.00 98.00 85 THR A C 1
ATOM 652 O O . THR A 1 85 ? -13.104 5.982 17.814 1.00 98.00 85 THR A O 1
ATOM 655 N N . PRO A 1 86 ? -14.006 7.774 18.795 1.00 97.75 86 PRO A N 1
ATOM 656 C CA . PRO A 1 86 ? -13.671 8.669 17.683 1.00 97.75 86 PRO A CA 1
ATOM 657 C C . PRO A 1 86 ? -12.168 8.706 17.359 1.00 97.75 86 PRO A C 1
ATOM 659 O O . PRO A 1 86 ? -11.797 8.827 16.191 1.00 97.75 86 PRO A O 1
ATOM 662 N N . ALA A 1 87 ? -11.300 8.537 18.364 1.00 98.19 87 ALA A N 1
ATOM 663 C CA . ALA A 1 87 ? -9.854 8.420 18.166 1.00 98.19 87 ALA A CA 1
ATOM 664 C C . ALA A 1 87 ? -9.482 7.189 17.317 1.00 98.19 87 ALA A C 1
ATOM 666 O O . ALA A 1 87 ? -8.680 7.295 16.390 1.00 98.19 87 ALA A O 1
ATOM 667 N N . ALA A 1 88 ? -10.131 6.046 17.560 1.00 97.88 88 ALA A N 1
ATOM 668 C CA . ALA A 1 88 ? -9.926 4.838 16.769 1.00 97.88 88 ALA A CA 1
ATOM 669 C C . ALA A 1 88 ? -10.395 5.019 15.318 1.00 97.88 88 ALA A C 1
ATOM 671 O O . ALA A 1 88 ? -9.710 4.609 14.382 1.00 97.88 88 ALA A O 1
ATOM 672 N N . VAL A 1 89 ? -11.532 5.694 15.108 1.00 97.94 89 VAL A N 1
ATOM 673 C CA . VAL A 1 89 ? -12.033 6.006 13.758 1.00 97.94 89 VAL A CA 1
ATOM 674 C C . VAL A 1 89 ? -11.070 6.924 13.002 1.00 97.94 89 VAL A C 1
ATOM 676 O O . VAL A 1 89 ? -10.856 6.740 11.802 1.00 97.94 89 VAL A O 1
ATOM 679 N N . ALA A 1 90 ? -10.471 7.909 13.676 1.00 98.31 90 ALA A N 1
ATOM 680 C CA . ALA A 1 90 ? -9.486 8.797 13.064 1.00 98.31 90 ALA A CA 1
ATOM 681 C C . ALA A 1 90 ? -8.250 8.024 12.569 1.00 98.31 90 ALA A C 1
ATOM 683 O O . ALA A 1 90 ? -7.832 8.203 11.421 1.00 98.31 90 ALA A O 1
ATOM 684 N N . GLU A 1 91 ? -7.723 7.115 13.391 1.00 98.38 91 GLU A N 1
ATOM 685 C CA . GLU A 1 91 ? -6.610 6.233 13.028 1.00 98.38 91 GLU A CA 1
ATOM 686 C C . GLU A 1 91 ? -6.981 5.260 11.894 1.00 98.38 91 GLU A C 1
ATOM 688 O O . GLU A 1 91 ? -6.216 5.093 10.941 1.00 98.38 91 GLU A O 1
ATOM 693 N N . LEU A 1 92 ? -8.196 4.698 11.903 1.00 97.19 92 LEU A N 1
ATOM 694 C CA . LEU A 1 92 ? -8.687 3.857 10.806 1.00 97.19 92 LEU A CA 1
ATOM 695 C C . LEU A 1 92 ? -8.747 4.629 9.476 1.00 97.19 92 LEU A C 1
ATOM 697 O O . LEU A 1 92 ? -8.300 4.135 8.439 1.00 97.19 92 LEU A O 1
ATOM 701 N N . ASN A 1 93 ? -9.245 5.868 9.490 1.00 97.19 93 ASN A N 1
ATOM 702 C CA . ASN A 1 93 ? -9.270 6.716 8.296 1.00 97.19 93 ASN A CA 1
ATOM 703 C C . ASN A 1 93 ? -7.844 7.021 7.792 1.00 97.19 93 ASN A C 1
ATOM 705 O O . ASN A 1 93 ? -7.603 7.069 6.579 1.00 97.19 93 ASN A O 1
ATOM 709 N N . ALA A 1 94 ? -6.880 7.215 8.702 1.00 97.75 94 ALA A N 1
ATOM 710 C CA . ALA A 1 94 ? -5.474 7.407 8.352 1.00 97.75 94 ALA A CA 1
ATOM 711 C C . ALA A 1 94 ? -4.875 6.149 7.699 1.00 97.75 94 ALA A C 1
ATOM 713 O O . ALA A 1 94 ? -4.228 6.259 6.648 1.00 97.75 94 ALA A O 1
ATOM 714 N N . TYR A 1 95 ? -5.160 4.964 8.250 1.00 96.88 95 TYR A N 1
ATOM 715 C CA . TYR A 1 95 ? -4.828 3.669 7.651 1.00 96.88 95 TYR A CA 1
ATOM 716 C C . TYR A 1 95 ? -5.366 3.562 6.217 1.00 96.88 95 TYR A C 1
ATOM 718 O O . TYR A 1 95 ? -4.586 3.376 5.276 1.00 96.88 95 TYR A O 1
ATOM 726 N N . GLN A 1 96 ? -6.669 3.783 6.021 1.00 95.81 96 GLN A N 1
ATOM 727 C CA . GLN A 1 96 ? -7.327 3.699 4.712 1.00 95.81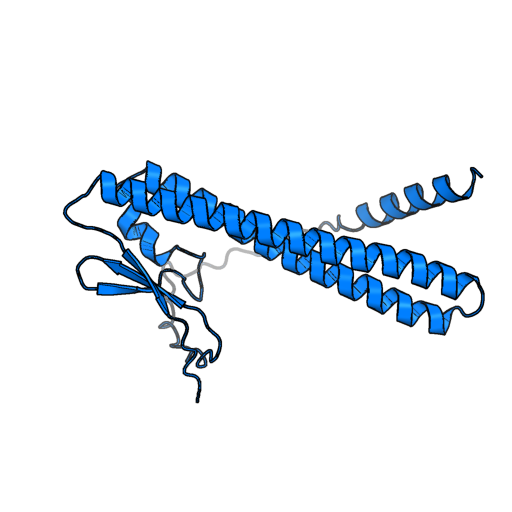 96 GLN A CA 1
ATOM 728 C C . GLN A 1 96 ? -6.708 4.665 3.693 1.00 95.81 96 GLN A C 1
ATOM 730 O O . GLN A 1 96 ? -6.420 4.298 2.548 1.00 95.81 96 GLN A O 1
ATOM 735 N N . LYS A 1 97 ? -6.421 5.904 4.112 1.00 95.88 97 LYS A N 1
ATOM 736 C CA . LYS A 1 97 ? -5.770 6.911 3.264 1.00 95.88 97 LYS A CA 1
ATOM 737 C C . LYS A 1 97 ? -4.370 6.471 2.827 1.00 95.88 97 LYS A C 1
ATOM 739 O O . LYS A 1 97 ? -4.027 6.595 1.648 1.00 95.88 97 LYS A O 1
ATOM 744 N N . LYS A 1 98 ? -3.556 5.948 3.748 1.00 95.31 98 LYS A N 1
ATOM 745 C CA . LYS A 1 98 ? -2.200 5.454 3.451 1.00 95.31 98 LYS A CA 1
ATOM 746 C C . LYS A 1 98 ? -2.235 4.232 2.539 1.00 95.31 98 LYS A C 1
ATOM 748 O O . LYS A 1 98 ? -1.438 4.147 1.606 1.00 95.31 98 LYS A O 1
ATOM 753 N N . ARG A 1 99 ? -3.190 3.330 2.750 1.00 93.62 99 ARG A N 1
ATOM 754 C CA . ARG A 1 99 ? -3.381 2.135 1.926 1.00 93.62 99 ARG A CA 1
ATOM 755 C C . ARG A 1 99 ? -3.760 2.485 0.484 1.00 93.62 99 ARG A C 1
ATOM 757 O O . ARG A 1 99 ? -3.143 1.980 -0.453 1.00 93.62 99 ARG A O 1
ATOM 764 N N . LYS A 1 100 ? -4.664 3.451 0.294 1.00 92.25 100 LYS A N 1
ATOM 765 C CA . LYS A 1 100 ? -5.006 3.996 -1.033 1.00 92.25 100 LYS A CA 1
ATOM 766 C C . LYS A 1 100 ? -3.801 4.628 -1.733 1.00 92.25 100 LYS A C 1
ATOM 768 O O . LYS A 1 100 ? -3.633 4.478 -2.943 1.00 92.25 100 LYS A O 1
ATOM 773 N N . ASN A 1 101 ? -2.942 5.321 -0.988 1.00 91.75 101 ASN A N 1
ATOM 774 C CA . ASN A 1 101 ? -1.701 5.858 -1.547 1.00 91.75 101 ASN A CA 1
ATOM 775 C C . ASN A 1 101 ? -0.744 4.737 -1.970 1.00 91.75 101 ASN A C 1
ATOM 777 O O . ASN A 1 101 ? -0.187 4.814 -3.061 1.00 91.75 101 ASN A O 1
ATOM 781 N N . ALA A 1 102 ? -0.611 3.671 -1.179 1.00 91.75 102 ALA A N 1
ATOM 782 C CA . ALA A 1 102 ? 0.194 2.509 -1.550 1.00 91.75 102 ALA A CA 1
ATOM 783 C C . ALA A 1 102 ? -0.291 1.844 -2.850 1.00 91.75 102 ALA A C 1
ATOM 785 O O . ALA A 1 102 ? 0.518 1.535 -3.722 1.00 91.75 102 ALA A O 1
ATOM 786 N N . GLN A 1 103 ? -1.607 1.715 -3.038 1.00 90.81 103 GLN A N 1
ATOM 787 C CA . GLN A 1 103 ? -2.179 1.217 -4.295 1.00 90.81 103 GLN A CA 1
ATOM 788 C C . GLN A 1 103 ? -1.823 2.120 -5.486 1.00 90.81 103 GLN A C 1
ATOM 790 O O . GLN A 1 103 ? -1.420 1.628 -6.536 1.00 90.81 103 GLN A O 1
ATOM 795 N N . ARG A 1 104 ? -1.902 3.449 -5.323 1.00 91.06 104 ARG A N 1
ATOM 796 C CA . ARG A 1 104 ? -1.484 4.408 -6.366 1.00 91.06 104 ARG A CA 1
ATOM 797 C C . ARG A 1 104 ? -0.019 4.232 -6.761 1.00 91.06 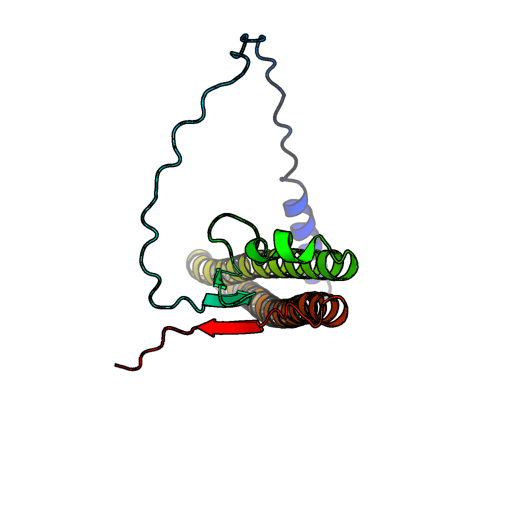104 ARG A C 1
ATOM 799 O O . ARG A 1 104 ? 0.305 4.329 -7.940 1.00 91.06 104 ARG A O 1
ATOM 806 N N . LEU A 1 105 ? 0.854 3.931 -5.805 1.00 90.94 105 LEU A N 1
ATOM 807 C CA . LEU A 1 105 ? 2.273 3.695 -6.077 1.00 90.94 105 LEU A CA 1
ATOM 808 C C . LEU A 1 105 ? 2.519 2.415 -6.871 1.00 90.94 105 LEU A C 1
ATOM 810 O O . LEU A 1 105 ? 3.405 2.409 -7.719 1.00 90.94 105 LEU A O 1
ATOM 814 N N . ALA A 1 106 ? 1.719 1.367 -6.666 1.00 90.44 106 ALA A N 1
ATOM 815 C CA . ALA A 1 106 ? 1.808 0.156 -7.480 1.00 90.44 106 ALA A CA 1
ATOM 816 C C . ALA A 1 106 ? 1.523 0.447 -8.968 1.00 90.44 106 ALA A C 1
ATOM 818 O O . ALA A 1 106 ? 2.213 -0.072 -9.851 1.00 90.44 106 ALA A O 1
ATOM 819 N N . TYR A 1 107 ? 0.573 1.346 -9.259 1.00 92.75 107 TYR A N 1
ATOM 820 C CA . TYR A 1 107 ? 0.335 1.820 -10.627 1.00 92.75 107 TYR A CA 1
ATOM 821 C C . TYR A 1 107 ? 1.531 2.605 -11.180 1.00 92.75 107 TYR A C 1
ATOM 823 O O . TYR A 1 107 ? 1.941 2.367 -12.314 1.00 92.75 107 TYR A O 1
ATOM 831 N N . VAL A 1 108 ? 2.141 3.486 -10.379 1.00 93.81 108 VAL A N 1
ATOM 832 C CA . VAL A 1 108 ? 3.359 4.217 -10.780 1.00 93.81 108 VAL A CA 1
ATOM 833 C C . VAL A 1 108 ? 4.514 3.255 -11.075 1.00 93.81 108 VAL A C 1
ATOM 835 O O . VAL A 1 108 ? 5.194 3.411 -12.088 1.00 93.81 108 VAL A O 1
ATOM 838 N N . GLY A 1 109 ? 4.705 2.224 -10.251 1.00 92.38 109 GLY A N 1
ATOM 839 C CA . GLY A 1 109 ? 5.706 1.185 -10.496 1.00 92.38 109 GLY A CA 1
ATOM 840 C C . GLY A 1 109 ? 5.451 0.420 -11.794 1.00 92.38 109 GLY A C 1
ATOM 841 O O . GLY A 1 109 ? 6.375 0.196 -12.572 1.00 92.38 109 GLY A O 1
ATOM 842 N N . SER A 1 110 ? 4.186 0.114 -12.090 1.00 93.88 110 SER A N 1
ATOM 843 C CA . SER A 1 110 ? 3.788 -0.528 -13.351 1.00 93.88 110 SER A CA 1
ATOM 844 C C . SER A 1 110 ? 4.105 0.347 -14.572 1.00 93.88 110 SER A C 1
ATOM 846 O O . SER A 1 110 ? 4.599 -0.155 -15.581 1.00 93.88 110 SER A O 1
ATOM 848 N N . ILE A 1 111 ? 3.902 1.668 -14.471 1.00 95.38 111 ILE A N 1
ATOM 849 C CA . ILE A 1 111 ? 4.317 2.634 -15.505 1.00 95.38 111 ILE A CA 1
ATOM 850 C C . ILE A 1 111 ? 5.845 2.639 -15.667 1.00 95.38 111 ILE A C 1
ATOM 852 O O . ILE A 1 111 ? 6.345 2.710 -16.791 1.00 95.38 111 ILE A O 1
ATOM 856 N N . GLY A 1 112 ? 6.595 2.518 -14.569 1.00 94.62 112 GLY A N 1
ATOM 857 C CA . GLY A 1 112 ? 8.054 2.380 -14.589 1.00 94.62 112 GLY A CA 1
ATOM 858 C C . GLY A 1 112 ? 8.516 1.163 -15.397 1.00 94.62 112 GLY A C 1
ATOM 859 O O . GLY A 1 112 ? 9.350 1.299 -16.295 1.00 94.62 112 GLY A O 1
ATOM 860 N N . ILE A 1 113 ? 7.910 -0.003 -15.156 1.00 96.12 113 ILE A N 1
ATOM 861 C CA . ILE A 1 113 ? 8.173 -1.233 -15.923 1.00 96.12 113 ILE A CA 1
ATOM 862 C C . ILE A 1 113 ? 7.807 -1.037 -17.400 1.00 96.12 113 ILE A C 1
ATOM 864 O O . ILE A 1 113 ? 8.598 -1.370 -18.284 1.00 96.12 113 ILE A O 1
ATOM 868 N N . GLY A 1 114 ? 6.646 -0.443 -17.686 1.00 96.81 114 GLY A N 1
ATOM 869 C CA . GLY A 1 114 ? 6.233 -0.132 -19.056 1.00 96.81 114 GLY A CA 1
ATOM 870 C C . GLY A 1 114 ? 7.228 0.780 -19.778 1.00 96.81 114 GLY A C 1
ATOM 871 O O . GLY A 1 114 ? 7.591 0.516 -20.922 1.00 96.81 114 GLY A O 1
ATOM 872 N N . THR A 1 115 ? 7.746 1.801 -19.091 1.00 94.31 115 THR A N 1
ATOM 873 C CA . THR A 1 115 ? 8.761 2.728 -19.621 1.00 94.31 115 THR A CA 1
ATOM 874 C C . THR A 1 115 ? 10.071 2.006 -19.939 1.00 94.31 115 THR A C 1
ATOM 876 O O . THR A 1 115 ? 10.663 2.224 -20.998 1.00 94.31 115 THR A O 1
ATOM 879 N N . PHE A 1 116 ? 10.500 1.097 -19.061 1.00 94.69 116 PHE A N 1
ATOM 880 C CA . PHE A 1 116 ? 11.674 0.254 -19.282 1.00 94.69 116 PHE A CA 1
ATOM 881 C C . PHE A 1 116 ? 11.516 -0.640 -20.529 1.00 94.69 116 PHE A C 1
ATOM 883 O O . PHE A 1 116 ? 12.412 -0.709 -21.379 1.00 94.69 116 PHE A O 1
ATOM 890 N N . LEU A 1 117 ? 10.360 -1.298 -20.674 1.00 95.12 117 LEU A N 1
ATOM 891 C CA . LEU A 1 117 ? 10.068 -2.161 -21.823 1.00 95.12 117 LEU A CA 1
ATOM 892 C C . LEU A 1 117 ? 9.964 -1.361 -23.126 1.00 95.12 117 LEU A C 1
ATOM 894 O O . LEU A 1 117 ? 10.534 -1.763 -24.144 1.00 95.12 117 LEU A O 1
ATOM 898 N N . LEU A 1 118 ? 9.315 -0.195 -23.086 1.00 94.38 118 LEU A N 1
ATOM 899 C CA . LEU A 1 118 ? 9.200 0.714 -24.226 1.00 94.38 118 LEU A CA 1
ATOM 900 C C . LEU A 1 118 ? 10.578 1.151 -24.737 1.00 94.38 118 LEU A C 1
ATOM 902 O O . LEU A 1 118 ? 10.822 1.152 -25.942 1.00 94.38 118 LEU A O 1
ATOM 906 N N . GLY A 1 119 ? 11.509 1.442 -23.829 1.00 92.56 119 GLY A N 1
ATOM 907 C CA . GLY A 1 119 ? 12.901 1.728 -24.163 1.00 92.56 119 GLY A CA 1
ATOM 908 C C . GLY A 1 119 ? 13.591 0.625 -24.959 1.00 92.56 119 GLY A C 1
ATOM 909 O O . GLY A 1 119 ? 14.302 0.877 -25.936 1.00 92.56 119 GLY A O 1
ATOM 910 N N . THR A 1 120 ? 13.350 -0.621 -24.553 1.00 92.06 120 THR A N 1
ATOM 911 C CA . THR A 1 120 ? 13.901 -1.807 -25.219 1.00 92.06 120 THR A CA 1
ATOM 912 C C . THR A 1 120 ? 13.306 -1.985 -26.614 1.00 92.06 120 THR A C 1
ATOM 914 O O . THR A 1 120 ? 14.040 -2.277 -27.560 1.00 92.06 120 THR A O 1
ATOM 917 N N . PHE A 1 121 ? 12.007 -1.729 -26.765 1.00 94.44 121 PHE A N 1
ATOM 918 C CA . PHE A 1 121 ? 11.328 -1.757 -28.058 1.00 94.44 121 PHE A CA 1
ATOM 919 C C . PHE A 1 121 ? 11.824 -0.653 -29.008 1.00 94.44 121 PHE A C 1
ATOM 921 O O . PHE A 1 121 ? 12.135 -0.925 -30.168 1.00 94.44 121 PHE A O 1
ATOM 928 N N . LEU A 1 122 ? 11.970 0.586 -28.525 1.00 91.62 122 LEU A N 1
ATOM 929 C CA . LEU A 1 122 ? 12.424 1.722 -29.338 1.00 91.62 122 LEU A CA 1
ATOM 930 C C . LEU A 1 122 ? 13.867 1.563 -29.827 1.00 91.62 122 LEU A C 1
ATOM 932 O O . LEU A 1 122 ? 14.163 1.932 -30.965 1.00 91.62 122 LEU A O 1
ATOM 936 N N . LYS A 1 123 ? 14.753 0.950 -29.029 1.00 93.00 123 LYS A N 1
ATOM 937 C CA . LYS A 1 123 ? 16.116 0.609 -29.476 1.00 93.00 123 LYS A CA 1
ATOM 938 C C . LYS A 1 123 ? 16.102 -0.204 -30.770 1.00 93.00 123 LYS A C 1
ATOM 940 O O . LYS A 1 123 ? 16.910 0.065 -31.655 1.00 93.00 123 LYS A O 1
ATOM 945 N N . ALA A 1 124 ? 15.204 -1.186 -30.870 1.00 91.31 124 ALA A N 1
ATOM 946 C CA . ALA A 1 124 ? 15.107 -2.058 -32.038 1.00 91.31 124 ALA A CA 1
ATOM 947 C C . ALA A 1 124 ? 14.616 -1.320 -33.296 1.00 91.31 124 ALA A C 1
ATOM 949 O O . ALA A 1 124 ? 14.889 -1.770 -34.403 1.00 91.31 124 ALA A O 1
ATOM 950 N N . ARG A 1 125 ? 13.910 -0.191 -33.137 1.00 93.56 125 ARG A N 1
ATOM 951 C CA . ARG A 1 125 ? 13.354 0.598 -34.248 1.00 93.56 125 ARG A CA 1
ATOM 952 C C . ARG A 1 125 ? 14.282 1.703 -34.744 1.00 93.56 125 ARG A C 1
ATOM 954 O O . ARG A 1 125 ? 14.370 1.902 -35.947 1.00 93.56 125 ARG A O 1
ATOM 961 N N . VAL A 1 126 ? 14.945 2.423 -33.839 1.00 93.44 126 VAL A N 1
ATOM 962 C CA . VAL A 1 126 ? 15.795 3.576 -34.199 1.00 93.44 126 VAL A CA 1
ATOM 963 C C . VAL A 1 126 ? 17.179 3.130 -34.682 1.00 93.44 126 VAL A C 1
ATOM 965 O O . VAL A 1 126 ? 17.753 3.754 -35.568 1.00 93.44 126 VAL A O 1
ATOM 968 N N . GLY A 1 127 ? 17.715 2.037 -34.125 1.00 88.06 127 GLY A N 1
ATOM 969 C CA . GLY A 1 127 ? 19.066 1.569 -34.438 1.00 88.06 127 GLY A CA 1
ATOM 970 C C . GLY A 1 127 ? 20.175 2.543 -34.004 1.00 88.06 127 GLY A C 1
ATOM 971 O O . GLY A 1 127 ? 19.935 3.595 -33.405 1.00 88.06 127 GLY A O 1
ATOM 972 N N . GLY A 1 128 ? 21.425 2.158 -34.271 1.00 93.19 128 GLY A N 1
ATOM 973 C CA . GLY A 1 128 ? 22.605 2.999 -34.043 1.00 93.19 128 GLY A CA 1
ATOM 974 C C . GLY A 1 128 ? 22.844 3.435 -32.588 1.00 93.19 128 GLY A C 1
ATOM 975 O O . GLY A 1 128 ? 22.328 2.861 -31.626 1.00 93.19 128 GLY A O 1
ATOM 976 N N . THR A 1 129 ? 23.660 4.477 -32.425 1.00 91.81 129 THR A N 1
ATOM 977 C CA . THR A 1 129 ? 24.024 5.060 -31.120 1.00 91.81 129 THR A CA 1
ATOM 978 C C . THR A 1 129 ? 22.849 5.772 -30.444 1.00 91.81 129 THR A C 1
ATOM 980 O O . THR A 1 129 ? 22.726 5.729 -29.218 1.00 91.81 129 THR A O 1
ATOM 983 N N . GLN A 1 130 ? 21.940 6.362 -31.228 1.00 90.50 130 GLN A N 1
ATOM 984 C CA . GLN A 1 130 ? 20.727 7.006 -30.717 1.00 90.50 130 GLN A CA 1
ATOM 985 C C . GLN A 1 130 ? 19.795 6.001 -30.025 1.00 90.50 130 GLN A C 1
ATOM 987 O O . GLN A 1 130 ? 19.357 6.253 -28.903 1.00 90.50 130 GLN A O 1
ATOM 992 N N . GLY A 1 131 ? 19.559 4.824 -30.621 1.00 89.81 131 GLY A N 1
ATOM 993 C CA . GLY A 1 131 ? 18.743 3.773 -30.003 1.00 89.81 131 GLY A CA 1
ATOM 994 C C . GLY A 1 131 ? 19.319 3.252 -28.678 1.00 89.81 131 GLY A C 1
ATOM 995 O O . GLY A 1 131 ? 18.568 2.945 -27.750 1.00 89.81 131 GLY A O 1
ATOM 996 N N . VAL A 1 132 ? 20.651 3.196 -28.549 1.00 92.31 132 VAL A N 1
ATOM 997 C CA . VAL A 1 132 ? 21.324 2.818 -27.291 1.00 92.31 132 VAL A CA 1
ATOM 998 C C . VAL A 1 132 ? 21.118 3.882 -26.211 1.00 92.31 132 VAL A C 1
ATOM 1000 O O . VAL A 1 132 ? 20.801 3.535 -25.074 1.00 92.31 132 VAL A O 1
ATOM 1003 N N . SER A 1 133 ? 21.242 5.165 -26.560 1.00 93.38 133 SER A N 1
ATOM 1004 C CA . SER A 1 133 ? 21.014 6.267 -25.619 1.00 93.38 133 SER A CA 1
ATOM 1005 C C . SER A 1 133 ? 19.569 6.284 -25.108 1.00 93.38 133 SER A C 1
ATOM 1007 O O . SER A 1 133 ? 19.354 6.312 -23.895 1.00 93.38 133 SER A O 1
ATOM 1009 N N . ILE A 1 134 ? 18.587 6.147 -26.010 1.00 92.50 134 ILE A N 1
ATOM 1010 C CA . ILE A 1 134 ? 17.161 6.074 -25.651 1.00 92.50 134 ILE A CA 1
ATOM 1011 C C . ILE A 1 134 ? 16.913 4.921 -24.679 1.00 92.50 134 ILE A C 1
ATOM 1013 O O . ILE A 1 134 ? 16.291 5.133 -23.638 1.00 92.50 134 ILE A O 1
ATOM 1017 N N . ARG A 1 135 ? 17.438 3.720 -24.966 1.00 93.75 135 ARG A N 1
ATOM 1018 C CA . ARG A 1 135 ? 17.307 2.568 -24.062 1.00 93.75 135 ARG A CA 1
ATOM 1019 C C . ARG A 1 135 ? 17.908 2.843 -22.695 1.00 93.75 135 ARG A C 1
ATOM 1021 O O . ARG A 1 135 ? 17.283 2.505 -21.704 1.00 93.75 135 ARG A O 1
ATOM 1028 N N . ASN A 1 136 ? 19.105 3.416 -22.620 1.00 93.94 136 ASN A N 1
ATOM 1029 C CA . ASN A 1 136 ? 19.759 3.633 -21.332 1.00 93.94 136 ASN A CA 1
ATOM 1030 C C . ASN A 1 136 ? 18.982 4.642 -20.481 1.00 93.94 136 ASN A C 1
ATOM 1032 O O . ASN A 1 136 ? 18.739 4.382 -19.307 1.00 93.94 136 ASN A O 1
ATOM 1036 N N . VAL A 1 137 ? 18.530 5.749 -21.079 1.00 95.38 137 VAL A N 1
ATOM 1037 C CA . VAL A 1 137 ? 17.736 6.769 -20.374 1.00 95.38 137 VAL A CA 1
ATOM 1038 C C . VAL A 1 137 ? 16.414 6.184 -19.879 1.00 95.38 137 VAL A C 1
ATOM 1040 O O . VAL A 1 137 ? 16.092 6.295 -18.699 1.00 95.38 137 VAL A O 1
ATOM 1043 N N . THR A 1 138 ? 15.665 5.517 -20.757 1.00 94.75 138 THR A N 1
ATOM 1044 C CA . THR A 1 138 ? 14.378 4.893 -20.402 1.00 94.75 138 THR A CA 1
ATOM 1045 C C . THR A 1 138 ? 14.538 3.735 -19.423 1.00 94.75 138 THR A C 1
ATOM 1047 O O . THR A 1 138 ? 13.692 3.568 -18.549 1.00 94.75 138 THR A O 1
ATOM 1050 N N . ALA A 1 139 ? 15.627 2.967 -19.506 1.00 95.12 139 ALA A N 1
ATOM 1051 C CA . ALA A 1 139 ? 15.901 1.889 -18.568 1.00 95.12 139 ALA A CA 1
ATOM 1052 C C . ALA A 1 139 ? 16.226 2.425 -17.173 1.00 95.12 139 ALA A C 1
ATOM 1054 O O . ALA A 1 139 ? 15.639 1.961 -16.200 1.00 95.12 139 ALA A O 1
ATOM 1055 N N . ILE A 1 140 ? 17.106 3.426 -17.072 1.00 95.56 140 ILE A N 1
ATOM 1056 C CA . ILE A 1 140 ? 17.444 4.068 -15.795 1.00 95.56 140 ILE A CA 1
ATOM 1057 C C . ILE A 1 140 ? 16.198 4.724 -15.192 1.00 95.56 140 ILE A C 1
ATOM 1059 O O . ILE A 1 140 ? 15.912 4.517 -14.014 1.00 95.56 140 ILE A O 1
ATOM 1063 N N . ALA A 1 141 ? 15.420 5.455 -15.997 1.00 95.12 141 ALA A N 1
ATOM 1064 C CA . ALA A 1 141 ? 14.180 6.079 -15.545 1.00 95.12 141 ALA A CA 1
ATOM 1065 C C . ALA A 1 141 ? 13.146 5.037 -15.089 1.00 95.12 141 ALA A C 1
ATOM 1067 O O . ALA A 1 141 ? 12.583 5.159 -14.003 1.00 95.12 141 ALA A O 1
ATOM 1068 N N . GLY A 1 142 ? 12.925 3.986 -15.883 1.00 94.81 142 GLY A N 1
ATOM 1069 C CA . GLY A 1 142 ? 11.964 2.929 -15.577 1.00 94.81 142 GLY A CA 1
ATOM 1070 C C . GLY A 1 142 ? 12.333 2.136 -14.324 1.00 94.81 142 GLY A C 1
ATOM 1071 O O . GLY A 1 142 ? 11.487 1.940 -13.449 1.00 94.81 142 GLY A O 1
ATOM 1072 N N . ILE A 1 143 ? 13.604 1.742 -14.185 1.00 95.31 143 ILE A N 1
ATOM 1073 C CA . ILE A 1 143 ? 14.114 1.060 -12.987 1.00 95.31 143 ILE A CA 1
ATOM 1074 C C . ILE A 1 143 ? 14.018 1.982 -11.772 1.00 95.31 143 ILE A C 1
ATOM 1076 O O . ILE A 1 143 ? 13.523 1.555 -10.732 1.00 95.31 143 ILE A O 1
ATOM 1080 N N . GLY A 1 144 ? 14.432 3.246 -11.901 1.00 96.38 144 GLY A N 1
ATOM 1081 C CA . GLY A 1 144 ? 14.373 4.227 -10.819 1.00 96.38 144 GLY A CA 1
ATOM 1082 C C . GLY A 1 144 ? 12.950 4.445 -10.303 1.00 96.38 144 GLY A C 1
ATOM 1083 O O . GLY A 1 144 ? 12.717 4.377 -9.097 1.00 96.38 144 GLY A O 1
ATOM 1084 N N . LEU A 1 145 ? 11.981 4.625 -11.207 1.00 94.69 145 LEU A N 1
ATOM 1085 C CA . LEU A 1 145 ? 10.564 4.743 -10.852 1.00 94.69 145 LEU A CA 1
ATOM 1086 C C . LEU A 1 145 ? 10.040 3.474 -10.174 1.00 94.69 145 LEU A C 1
ATOM 1088 O O . LEU A 1 145 ? 9.369 3.555 -9.146 1.00 94.69 145 LEU A O 1
ATOM 1092 N N . THR A 1 146 ? 10.375 2.301 -10.713 1.00 95.75 146 THR A N 1
ATOM 1093 C CA . THR A 1 146 ? 9.926 1.016 -10.164 1.00 95.75 146 THR A CA 1
ATOM 1094 C C . THR A 1 146 ? 10.492 0.791 -8.762 1.00 95.75 146 THR A C 1
ATOM 1096 O O . THR A 1 146 ? 9.728 0.595 -7.820 1.00 95.75 146 THR A O 1
ATOM 1099 N N . ALA A 1 147 ? 11.809 0.905 -8.583 1.00 96.00 147 ALA A N 1
ATOM 1100 C CA . ALA A 1 147 ? 12.465 0.722 -7.291 1.00 96.00 147 ALA A CA 1
ATOM 1101 C C . ALA A 1 147 ? 12.011 1.767 -6.261 1.00 96.00 147 ALA A C 1
ATOM 1103 O O . ALA A 1 147 ? 11.681 1.417 -5.128 1.00 96.00 147 ALA A O 1
ATOM 1104 N N . GLY A 1 148 ? 11.926 3.040 -6.662 1.00 95.25 148 GLY A N 1
ATOM 1105 C CA . GLY A 1 148 ? 11.453 4.116 -5.794 1.00 95.25 148 GLY A CA 1
ATOM 1106 C C . GLY A 1 148 ? 10.008 3.902 -5.341 1.00 95.25 148 GLY A C 1
ATOM 1107 O O . GLY A 1 148 ? 9.718 3.986 -4.147 1.00 95.25 148 GLY A O 1
ATOM 1108 N N . SER A 1 149 ? 9.111 3.556 -6.270 1.00 95.88 149 SER A N 1
ATOM 1109 C CA . SER A 1 149 ? 7.709 3.261 -5.946 1.00 95.88 149 SER A CA 1
ATOM 1110 C C . SER A 1 149 ? 7.562 2.041 -5.036 1.00 95.88 149 SER A C 1
ATOM 1112 O O . SER A 1 149 ? 6.737 2.069 -4.126 1.00 95.88 149 SER A O 1
ATOM 1114 N N . PHE A 1 150 ? 8.396 1.013 -5.216 1.00 95.56 150 PHE A N 1
ATOM 1115 C CA . PHE A 1 150 ? 8.400 -0.179 -4.375 1.00 95.56 150 PHE A CA 1
ATOM 1116 C C . PHE A 1 150 ? 8.842 0.133 -2.941 1.00 95.56 150 PHE A C 1
ATOM 1118 O O . PHE A 1 150 ? 8.121 -0.185 -1.995 1.00 95.56 150 PHE A O 1
ATOM 1125 N N . ILE A 1 151 ? 9.989 0.801 -2.765 1.00 96.56 151 ILE A N 1
ATOM 1126 C CA . ILE A 1 151 ? 10.518 1.162 -1.439 1.00 96.56 151 ILE A CA 1
ATOM 1127 C C . ILE A 1 151 ? 9.527 2.066 -0.702 1.00 96.56 151 ILE A C 1
ATOM 1129 O O . ILE A 1 151 ? 9.175 1.806 0.452 1.00 96.56 151 ILE A O 1
ATOM 1133 N N . TYR A 1 152 ? 9.041 3.110 -1.377 1.00 95.06 152 TYR A N 1
ATOM 1134 C CA . TYR A 1 152 ? 8.077 4.034 -0.790 1.00 95.06 152 TYR A CA 1
ATOM 1135 C C . TYR A 1 152 ? 6.729 3.349 -0.510 1.00 95.06 152 TYR A C 1
ATOM 1137 O O . TYR A 1 152 ? 6.122 3.586 0.535 1.00 95.06 152 TYR A O 1
ATOM 1145 N N . GLY A 1 153 ? 6.297 2.434 -1.383 1.00 94.00 153 GLY A N 1
ATOM 1146 C CA . GLY A 1 153 ? 5.127 1.586 -1.176 1.00 94.00 153 GLY A CA 1
ATOM 1147 C C . GLY A 1 153 ? 5.248 0.757 0.100 1.00 94.00 153 GLY A C 1
ATOM 1148 O O . GLY A 1 153 ? 4.386 0.853 0.970 1.00 94.00 153 GLY A O 1
ATOM 1149 N N . MET A 1 154 ? 6.352 0.028 0.273 1.00 94.19 154 MET A N 1
ATOM 1150 C CA . MET A 1 154 ? 6.623 -0.771 1.475 1.00 94.19 154 MET A CA 1
ATOM 1151 C C . MET A 1 154 ? 6.648 0.075 2.751 1.00 94.19 154 MET A C 1
ATOM 1153 O O . MET A 1 154 ? 6.055 -0.309 3.762 1.00 94.19 154 MET A O 1
ATOM 1157 N N . ALA A 1 155 ? 7.284 1.248 2.713 1.00 95.38 155 ALA A N 1
ATOM 1158 C CA . ALA A 1 155 ? 7.284 2.179 3.838 1.00 95.38 155 ALA A CA 1
ATOM 1159 C C . ALA A 1 155 ? 5.866 2.687 4.167 1.00 95.38 155 ALA A C 1
ATOM 1161 O O . ALA A 1 155 ? 5.468 2.702 5.334 1.00 95.38 155 ALA A O 1
ATOM 1162 N N . SER A 1 156 ? 5.071 3.046 3.151 1.00 94.06 156 SER A N 1
ATOM 1163 C CA . SER A 1 156 ? 3.685 3.492 3.342 1.00 94.06 156 SER A CA 1
ATOM 1164 C C . SER A 1 156 ? 2.791 2.376 3.875 1.00 94.06 156 SER A C 1
ATOM 1166 O O . SER A 1 156 ? 1.901 2.660 4.673 1.00 94.06 156 SER A O 1
ATOM 1168 N N . LEU A 1 157 ? 3.017 1.125 3.462 1.00 94.38 157 LEU A N 1
ATOM 1169 C CA . LEU A 1 157 ? 2.286 -0.026 3.985 1.00 94.38 157 LEU A CA 1
ATOM 1170 C C . LEU A 1 157 ? 2.593 -0.238 5.467 1.00 94.38 157 LEU A C 1
ATOM 1172 O O . LEU A 1 157 ? 1.663 -0.348 6.255 1.00 94.38 157 LEU A O 1
ATOM 1176 N N . ARG A 1 158 ? 3.871 -0.199 5.867 1.00 96.06 158 ARG A N 1
ATOM 1177 C CA . ARG A 1 158 ? 4.262 -0.290 7.285 1.00 96.06 158 ARG A CA 1
ATOM 1178 C C . ARG A 1 158 ? 3.628 0.813 8.129 1.00 96.06 158 ARG A C 1
ATOM 1180 O O . ARG A 1 158 ? 3.063 0.524 9.174 1.00 96.06 158 ARG A O 1
ATOM 1187 N N . SER A 1 159 ? 3.677 2.056 7.649 1.00 96.56 159 SER A N 1
ATOM 1188 C CA . SER A 1 159 ? 3.028 3.187 8.323 1.00 96.56 159 SER A CA 1
ATOM 1189 C C . SER A 1 159 ? 1.514 2.999 8.428 1.00 96.56 159 SER A C 1
ATOM 1191 O O . SER A 1 159 ? 0.943 3.332 9.461 1.00 96.56 159 SER A O 1
ATOM 1193 N N . ALA A 1 160 ? 0.862 2.452 7.398 1.00 95.88 160 ALA A N 1
ATOM 1194 C CA . ALA A 1 160 ? -0.559 2.135 7.464 1.00 95.88 160 ALA A CA 1
ATOM 1195 C C . ALA A 1 160 ? -0.836 1.103 8.571 1.00 95.88 160 ALA A C 1
ATOM 1197 O O . ALA A 1 160 ? -1.705 1.332 9.405 1.00 95.88 160 ALA A O 1
ATOM 1198 N N . GLU A 1 161 ? -0.074 0.007 8.630 1.00 94.69 161 GLU A N 1
ATOM 1199 C CA . GLU A 1 161 ? -0.254 -1.027 9.661 1.00 94.69 161 GLU A CA 1
ATOM 1200 C C . GLU A 1 161 ? -0.137 -0.480 11.087 1.00 94.69 161 GLU A C 1
ATOM 1202 O O . GLU A 1 161 ? -0.887 -0.898 11.966 1.00 94.69 161 GLU A O 1
ATOM 1207 N N . THR A 1 162 ? 0.753 0.489 11.318 1.00 97.50 162 THR A N 1
ATOM 1208 C CA . THR A 1 162 ? 0.841 1.186 12.608 1.00 97.50 162 THR A CA 1
ATOM 1209 C C . THR A 1 162 ? -0.462 1.905 12.955 1.00 97.50 162 THR A C 1
ATOM 1211 O O . THR A 1 162 ? -0.953 1.743 14.064 1.00 97.50 162 THR A O 1
ATOM 1214 N N . HIS A 1 163 ? -1.061 2.638 12.012 1.00 97.94 163 HIS A N 1
ATOM 1215 C CA . HIS A 1 163 ? -2.341 3.316 12.243 1.00 97.94 163 HIS A CA 1
ATOM 1216 C C . HIS A 1 163 ? -3.475 2.329 12.546 1.00 97.94 163 HIS A C 1
ATOM 1218 O O . HIS A 1 163 ? -4.290 2.579 13.427 1.00 97.94 163 HIS A O 1
ATOM 1224 N N . LEU A 1 164 ? -3.513 1.172 11.877 1.00 96.50 164 LEU A N 1
ATOM 1225 C CA . LEU A 1 164 ? -4.524 0.163 12.198 1.00 96.50 164 LEU A CA 1
ATOM 1226 C C . LEU A 1 164 ? -4.344 -0.406 13.613 1.00 96.50 164 LEU A C 1
ATOM 1228 O O . LEU A 1 164 ? -5.329 -0.568 14.328 1.00 96.50 164 LEU A O 1
ATOM 1232 N N . ARG A 1 165 ? -3.102 -0.698 14.019 1.00 96.56 165 ARG A N 1
ATOM 1233 C CA . ARG A 1 165 ? -2.808 -1.157 15.386 1.00 96.56 165 ARG A CA 1
ATOM 1234 C C . ARG A 1 165 ? -3.237 -0.118 16.415 1.00 96.56 165 ARG A C 1
ATOM 1236 O O . ARG A 1 165 ? -3.999 -0.453 17.309 1.00 96.56 165 ARG A O 1
ATOM 1243 N N . ASN A 1 166 ? -2.867 1.145 16.207 1.00 98.19 166 ASN A N 1
ATOM 1244 C CA . ASN A 1 166 ? -3.266 2.244 17.083 1.00 98.19 166 ASN A CA 1
ATOM 1245 C C . ASN A 1 166 ? -4.793 2.381 17.184 1.00 98.19 166 ASN A C 1
ATOM 1247 O O . ASN A 1 166 ? -5.316 2.622 18.268 1.00 98.19 166 ASN A O 1
ATOM 1251 N N . ALA A 1 167 ? -5.521 2.213 16.074 1.00 98.00 167 ALA A N 1
ATOM 1252 C CA . ALA A 1 167 ? -6.981 2.251 16.083 1.00 98.00 167 ALA A CA 1
ATOM 1253 C C . ALA A 1 167 ? -7.573 1.181 17.014 1.00 98.00 167 ALA A C 1
ATOM 1255 O O . ALA A 1 167 ? -8.481 1.459 17.796 1.00 98.00 167 ALA A O 1
ATOM 1256 N N . ILE A 1 168 ? -7.034 -0.034 16.944 1.00 97.12 168 ILE A N 1
ATOM 1257 C CA . ILE A 1 168 ? -7.463 -1.159 17.775 1.00 97.12 168 ILE A CA 1
ATOM 1258 C C . ILE A 1 168 ? -7.060 -0.942 19.232 1.00 97.12 168 ILE A C 1
ATOM 1260 O O . ILE A 1 168 ? -7.887 -1.128 20.119 1.00 97.12 168 ILE A O 1
ATOM 1264 N N . ASP A 1 169 ? -5.843 -0.461 19.479 1.00 97.94 169 ASP A N 1
ATOM 1265 C CA . ASP A 1 169 ? -5.359 -0.162 20.824 1.00 97.94 169 ASP A CA 1
ATOM 1266 C C . ASP A 1 169 ? -6.221 0.908 21.503 1.00 97.94 169 ASP A C 1
ATOM 1268 O O . ASP A 1 169 ? -6.619 0.730 22.652 1.00 97.94 169 ASP A O 1
ATOM 1272 N N . PHE A 1 170 ? -6.593 1.981 20.795 1.00 98.38 170 PHE A N 1
ATOM 1273 C CA . PHE A 1 170 ? -7.497 2.999 21.336 1.00 98.38 170 PHE A CA 1
ATOM 1274 C C . PHE A 1 170 ? -8.879 2.440 21.677 1.00 98.38 170 PHE A C 1
ATOM 1276 O O . PHE A 1 170 ? -9.459 2.829 22.690 1.00 98.38 170 PHE A O 1
ATOM 1283 N N . HIS A 1 171 ? -9.413 1.529 20.863 1.00 97.75 171 HIS A N 1
ATOM 1284 C CA . HIS A 1 171 ? -10.688 0.884 21.167 1.00 97.75 171 HIS A CA 1
ATOM 1285 C C . HIS A 1 171 ? -10.588 -0.046 22.376 1.00 97.75 171 HIS A C 1
ATOM 1287 O O . HIS A 1 171 ? -11.426 0.043 23.270 1.00 97.75 171 HIS A O 1
ATOM 1293 N N . ASN A 1 172 ? -9.553 -0.886 22.423 1.00 97.88 172 ASN A N 1
ATOM 1294 C CA . ASN A 1 172 ? -9.316 -1.841 23.504 1.00 97.88 172 ASN A CA 1
ATOM 1295 C C . ASN A 1 172 ? -9.044 -1.132 24.840 1.00 97.88 172 ASN A C 1
ATOM 1297 O O . ASN A 1 172 ? -9.496 -1.595 25.882 1.00 97.88 172 ASN A O 1
ATOM 1301 N N . GLN A 1 173 ? -8.354 0.014 24.819 1.00 98.00 173 GLN A N 1
ATOM 1302 C CA . GLN A 1 173 ? -8.151 0.856 26.004 1.00 98.00 173 GLN A CA 1
ATOM 1303 C C . GLN A 1 173 ? -9.455 1.493 26.494 1.00 98.00 173 GLN A C 1
ATOM 1305 O O . GLN A 1 173 ? -9.669 1.596 27.698 1.00 98.00 173 GLN A O 1
ATOM 1310 N N . ALA A 1 174 ? -10.321 1.925 25.573 1.00 98.19 174 ALA A N 1
ATOM 1311 C CA . ALA A 1 174 ? -11.617 2.502 25.920 1.00 98.19 174 ALA A CA 1
ATOM 1312 C C . ALA A 1 174 ? -12.631 1.446 26.399 1.00 98.19 174 ALA A C 1
ATOM 1314 O O . ALA A 1 174 ? -13.546 1.792 27.141 1.00 98.19 174 ALA A O 1
ATOM 1315 N N . HIS A 1 175 ? -12.470 0.185 25.982 1.00 97.50 175 HIS A N 1
ATOM 1316 C CA . HIS A 1 175 ? -13.427 -0.897 26.223 1.00 97.50 175 HIS A CA 1
ATOM 1317 C C . HIS A 1 175 ? -12.731 -2.224 26.578 1.00 97.50 175 HIS A C 1
ATOM 1319 O O . HIS A 1 175 ? -12.686 -3.151 25.757 1.00 97.50 175 HIS A O 1
ATOM 1325 N N . PRO A 1 176 ? -12.170 -2.341 27.794 1.00 97.00 176 PRO A N 1
ATOM 1326 C CA . PRO A 1 176 ? -11.405 -3.517 28.210 1.00 97.00 176 PRO A CA 1
ATOM 1327 C C . PRO A 1 176 ? -12.228 -4.817 28.244 1.00 97.00 176 PRO A C 1
ATOM 1329 O O . PRO A 1 176 ? -11.663 -5.904 28.184 1.00 97.00 176 PRO A O 1
ATOM 1332 N N . GLU A 1 177 ? -13.556 -4.730 28.318 1.00 97.44 177 GLU A N 1
ATOM 1333 C CA . GLU A 1 177 ? -14.481 -5.866 28.321 1.00 97.44 177 GLU A CA 1
ATOM 1334 C C . GLU A 1 177 ? -14.726 -6.491 26.937 1.00 97.44 177 GLU A C 1
ATOM 1336 O O . GLU A 1 177 ? -15.256 -7.598 26.845 1.00 97.44 177 GLU A O 1
ATOM 1341 N N . ARG A 1 178 ? -14.367 -5.796 25.849 1.00 95.31 178 ARG A N 1
ATOM 1342 C CA . ARG A 1 178 ? -14.672 -6.201 24.464 1.00 95.31 178 ARG A CA 1
ATOM 1343 C C . ARG A 1 178 ? -13.467 -6.002 23.551 1.00 95.31 178 ARG A C 1
ATOM 1345 O O . ARG A 1 178 ? -13.465 -5.185 22.634 1.00 95.31 178 ARG A O 1
ATOM 1352 N N . LEU A 1 179 ? -12.434 -6.790 23.818 1.00 96.50 179 LEU A N 1
ATOM 1353 C CA . LEU A 1 179 ? -11.176 -6.722 23.090 1.00 96.50 179 LEU A CA 1
ATOM 1354 C C . LEU A 1 179 ? -11.327 -7.169 21.631 1.00 96.50 179 LEU A C 1
ATOM 1356 O O . LEU A 1 179 ? -12.029 -8.128 21.304 1.00 96.50 179 LEU A O 1
ATOM 1360 N N . ILE A 1 180 ? -10.626 -6.451 20.763 1.00 96.25 180 ILE A N 1
ATOM 1361 C CA . ILE A 1 180 ? -10.419 -6.785 19.361 1.00 96.25 180 ILE A CA 1
ATOM 1362 C C . ILE A 1 180 ? -9.035 -7.418 19.229 1.00 96.25 180 ILE A C 1
ATOM 1364 O O . ILE A 1 180 ? -8.026 -6.783 19.549 1.00 96.25 180 ILE A O 1
ATOM 1368 N N . GLU A 1 181 ? -8.981 -8.630 18.680 1.00 94.50 181 GLU A N 1
ATOM 1369 C CA . GLU A 1 181 ? -7.730 -9.315 18.347 1.00 94.50 181 GLU A CA 1
ATOM 1370 C C . GLU A 1 181 ? -7.583 -9.495 16.835 1.00 94.50 181 GLU A C 1
ATOM 1372 O O . GLU A 1 181 ? -8.506 -9.944 16.153 1.00 94.50 181 GLU A O 1
ATOM 1377 N N . ILE A 1 182 ? -6.402 -9.171 16.299 1.00 92.62 182 ILE A N 1
ATOM 1378 C CA . ILE A 1 182 ? -6.079 -9.400 14.886 1.00 92.62 182 ILE A CA 1
ATOM 1379 C C . ILE A 1 182 ? -5.411 -10.761 14.740 1.00 92.62 182 ILE A C 1
ATOM 1381 O O . ILE A 1 182 ? -4.328 -10.991 15.276 1.00 92.62 182 ILE A O 1
ATOM 1385 N N . GLN A 1 183 ? -6.003 -11.624 13.925 1.00 92.75 183 GLN A N 1
ATOM 1386 C CA . GLN A 1 183 ? -5.416 -12.889 13.512 1.00 92.75 183 GLN A CA 1
ATOM 1387 C C . GLN A 1 183 ? -5.057 -12.838 12.027 1.00 92.75 183 GLN A C 1
ATOM 1389 O O . GLN A 1 183 ? -5.831 -12.390 11.177 1.00 92.75 183 GLN A O 1
ATOM 1394 N N . PHE A 1 184 ? -3.862 -13.312 11.694 1.00 88.38 184 PHE A N 1
ATOM 1395 C CA . PHE A 1 184 ? -3.427 -13.448 10.310 1.00 88.38 184 PHE A CA 1
ATOM 1396 C C . PHE A 1 184 ? -3.592 -14.901 9.902 1.00 88.38 184 PHE A C 1
ATOM 1398 O O . PHE A 1 184 ? -2.910 -15.773 10.433 1.00 88.38 184 PHE A O 1
ATOM 1405 N N . ASN A 1 185 ? -4.492 -15.156 8.957 1.00 83.44 185 ASN A N 1
ATOM 1406 C CA . ASN A 1 185 ? -4.614 -16.473 8.363 1.00 83.44 185 ASN A CA 1
ATOM 1407 C C . ASN A 1 185 ? -3.926 -16.464 6.996 1.00 83.44 185 ASN A C 1
ATOM 1409 O O . ASN A 1 185 ? -4.454 -15.948 6.005 1.00 83.44 185 ASN A O 1
ATOM 1413 N N . SER A 1 186 ? -2.718 -17.021 6.961 1.00 77.69 186 SER A N 1
ATOM 1414 C CA . SER A 1 186 ? -2.093 -17.465 5.724 1.00 77.69 186 SER A CA 1
ATOM 1415 C C . SER A 1 186 ? -2.495 -18.919 5.508 1.00 77.69 186 SER A C 1
ATOM 1417 O O . SER A 1 186 ? -1.974 -19.795 6.195 1.00 77.69 186 SER A O 1
ATOM 1419 N N . ASN A 1 187 ? -3.358 -19.197 4.527 1.00 65.06 187 ASN A N 1
ATOM 1420 C CA . ASN A 1 187 ? -3.681 -20.569 4.102 1.00 65.06 187 ASN A CA 1
ATOM 1421 C C . ASN A 1 187 ? -2.490 -21.259 3.392 1.00 65.06 187 ASN A C 1
ATOM 1423 O O . ASN A 1 187 ? -2.676 -22.043 2.466 1.00 65.06 187 ASN A O 1
ATOM 1427 N N . PHE A 1 188 ? -1.254 -20.970 3.805 1.00 60.06 188 PHE A N 1
ATOM 1428 C CA . PHE A 1 188 ? -0.059 -21.690 3.392 1.00 60.06 188 PHE A CA 1
ATOM 1429 C C . PHE A 1 188 ? -0.037 -23.040 4.117 1.00 60.06 188 PHE A C 1
ATOM 1431 O O . PHE A 1 188 ? 0.729 -23.267 5.048 1.00 60.06 188 PHE A O 1
ATOM 1438 N N . SER A 1 189 ? -0.914 -23.953 3.706 1.00 51.28 189 SER A N 1
ATOM 1439 C CA . SER A 1 189 ? -0.679 -25.368 3.953 1.00 51.28 189 SER A CA 1
ATOM 1440 C C . SER A 1 189 ? 0.424 -25.803 2.991 1.00 51.28 189 SER A C 1
ATOM 1442 O O . SER A 1 189 ? 0.174 -25.931 1.792 1.00 51.28 189 SER A O 1
ATOM 1444 N N . LEU A 1 190 ? 1.649 -25.941 3.504 1.00 46.06 190 LEU A N 1
ATOM 1445 C CA . LEU A 1 190 ? 2.737 -26.653 2.833 1.00 46.06 190 LEU A CA 1
ATOM 1446 C C . LEU A 1 190 ? 2.275 -28.106 2.635 1.00 46.06 190 LEU A C 1
ATOM 1448 O O . LEU A 1 190 ? 2.358 -28.902 3.568 1.00 46.06 190 LEU A O 1
ATOM 1452 N N . TRP A 1 191 ? 1.715 -28.403 1.464 1.00 45.44 191 TRP A N 1
ATOM 1453 C CA . TRP A 1 191 ? 1.535 -29.765 0.962 1.00 45.44 191 TRP A CA 1
ATOM 1454 C C . TRP A 1 191 ? 2.693 -30.098 0.030 1.00 45.44 191 TRP A C 1
ATOM 1456 O O . TRP A 1 191 ? 3.065 -29.204 -0.767 1.00 45.44 191 TRP A O 1
#

pLDDT: mean 83.09, std 17.51, range [44.56, 98.38]

Radius of gyration: 24.72 Å; chains: 1; bounding box: 69×52×63 Å

Secondary structure (DSSP, 8-state):
--SHHHHHHHHHHHHTSS----------------S---PPP---------TT-EEEEEEETTEEEESS-SSS-TTGGGHHHHTT-HHHHHHHHHHHHHHHHHHHHHHHHHHHHHHHHHHHHHHHHH-HHHHHHHHHHHHHHHHHHHHHHHHHHHHHHHHHHHHHHHHHHHHHHH-TTS-EEEEEEE-----

Foldseek 3Di:
DPDVVVVVVVVVVVVVPPPDDDDDDDDDDDDPDPPDDPDPPPPPDPDPPDLFDFWKWKAKPNDTWTCQDPPDFRRPRCLVVLVVPVLLNVLLVLLRVLLVVLVVLVVQLVVLVVLLVVLVVQLVVPDDPVSVVSNVVSNCSSVCSNVVSVVVSVVSNVVSVVSNVSSQVSSCVVPVPIHMDIDTDGSPPPD

Sequence (191 aa):
MSKLCFQFISLISIFCLCLSTSGGAAEKSPREIPSKPSAPPAMRRKTPPDLFACKRLIVYQDKVLNCDSHLGWDGEGIRSILLETPAAVAELNAYQKKRKNAQRLAYVGSIGIGTFLLGTFLKARVGGTQGVSIRNVTAIAGIGLTAGSFIYGMASLRSAETHLRNAIDFHNQAHPERLIEIQFNSNFSLW